Protein AF-A0A9P9IE51-F1 (afdb_monomer_lite)

Structure (mmCIF, N/CA/C/O backbone):
data_AF-A0A9P9IE51-F1
#
_entry.id   AF-A0A9P9IE51-F1
#
loop_
_atom_site.group_PDB
_atom_site.id
_atom_site.type_symbol
_atom_site.label_atom_id
_atom_site.label_alt_id
_atom_site.label_comp_id
_atom_site.label_asym_id
_atom_site.label_entity_id
_atom_site.label_seq_id
_atom_site.pdbx_PDB_ins_code
_atom_site.Cartn_x
_atom_site.Cartn_y
_atom_site.Cartn_z
_atom_site.occupancy
_atom_site.B_iso_or_equiv
_atom_site.auth_seq_id
_atom_site.auth_comp_id
_atom_site.auth_asym_id
_atom_site.auth_atom_id
_atom_site.pdbx_PDB_model_num
ATOM 1 N N . MET A 1 1 ? -25.438 12.866 2.703 1.00 49.19 1 MET A N 1
ATOM 2 C CA . MET A 1 1 ? -24.113 12.376 3.130 1.00 49.19 1 MET A CA 1
ATOM 3 C C . MET A 1 1 ? -23.785 11.249 2.180 1.00 49.19 1 MET A C 1
ATOM 5 O O . MET A 1 1 ? -24.681 10.444 1.958 1.00 49.19 1 MET A O 1
ATOM 9 N N . ALA A 1 2 ? -22.623 11.267 1.532 1.00 55.38 2 ALA A N 1
ATOM 10 C CA . ALA A 1 2 ? -22.219 10.147 0.685 1.00 55.38 2 ALA A CA 1
ATOM 11 C C . ALA A 1 2 ? -22.181 8.869 1.540 1.00 55.38 2 ALA A C 1
ATOM 13 O O . ALA A 1 2 ? -21.769 8.934 2.703 1.00 55.38 2 ALA A O 1
ATOM 14 N N . ASP A 1 3 ? -22.663 7.746 1.005 1.00 65.44 3 ASP A N 1
ATOM 15 C CA . ASP A 1 3 ? -22.538 6.461 1.690 1.00 65.44 3 ASP A CA 1
ATOM 16 C C . ASP A 1 3 ? -21.050 6.135 1.800 1.00 65.44 3 ASP A C 1
ATOM 18 O O . ASP A 1 3 ? -20.352 5.971 0.800 1.00 65.44 3 ASP A O 1
ATOM 22 N N . ARG A 1 4 ? -20.545 6.107 3.036 1.00 72.00 4 ARG A N 1
ATOM 23 C CA . ARG A 1 4 ? -19.172 5.687 3.301 1.00 72.00 4 ARG A CA 1
ATOM 24 C C . ARG A 1 4 ? -19.069 4.205 2.993 1.00 72.00 4 ARG A C 1
ATOM 26 O O . ARG A 1 4 ? -19.896 3.432 3.479 1.00 72.00 4 ARG A O 1
ATOM 33 N N . LEU A 1 5 ? -18.044 3.827 2.236 1.00 78.31 5 LEU A N 1
ATOM 34 C CA . LEU A 1 5 ? -17.750 2.428 1.970 1.00 78.31 5 LEU A CA 1
ATOM 35 C C . LEU A 1 5 ? -17.616 1.666 3.295 1.00 78.31 5 LEU A C 1
ATOM 37 O O . LEU A 1 5 ? -16.946 2.121 4.226 1.00 78.31 5 LEU A O 1
ATOM 41 N N . ARG A 1 6 ? -18.277 0.514 3.375 1.00 84.56 6 ARG A N 1
ATOM 42 C CA . ARG A 1 6 ? -18.191 -0.420 4.495 1.00 84.56 6 ARG A CA 1
ATOM 43 C C . ARG A 1 6 ? -18.010 -1.811 3.926 1.00 84.56 6 ARG A C 1
ATOM 45 O O . ARG A 1 6 ? -18.814 -2.221 3.095 1.00 84.56 6 ARG A O 1
ATOM 52 N N . TYR A 1 7 ? -16.979 -2.496 4.393 1.00 88.12 7 TYR A N 1
ATOM 53 C CA . TYR A 1 7 ? -16.788 -3.905 4.095 1.00 88.12 7 TYR A CA 1
ATOM 54 C C . TYR A 1 7 ? -17.723 -4.757 4.947 1.00 88.12 7 TYR A C 1
ATOM 56 O O . TYR A 1 7 ? -17.998 -4.418 6.103 1.00 88.12 7 TYR A O 1
ATOM 64 N N . ASP A 1 8 ? -18.233 -5.831 4.353 1.00 92.31 8 ASP A N 1
ATOM 65 C CA . ASP A 1 8 ? -18.940 -6.880 5.080 1.00 92.31 8 ASP A CA 1
ATOM 66 C C . ASP A 1 8 ? -17.959 -7.845 5.771 1.00 92.31 8 ASP A C 1
ATOM 68 O O . ASP A 1 8 ? -16.743 -7.762 5.588 1.00 92.31 8 ASP A O 1
ATOM 72 N N . ASP A 1 9 ? -18.475 -8.745 6.613 1.00 93.50 9 ASP A N 1
ATOM 73 C CA . ASP A 1 9 ? -17.628 -9.677 7.368 1.00 93.50 9 ASP A CA 1
ATOM 74 C C . ASP A 1 9 ? -16.725 -10.538 6.453 1.00 93.50 9 ASP A C 1
ATOM 76 O O . ASP A 1 9 ? -15.538 -10.653 6.757 1.00 93.50 9 ASP A O 1
ATOM 80 N N . PRO A 1 10 ? -17.203 -11.106 5.323 1.00 94.44 10 PRO A N 1
ATOM 81 C CA . PRO A 1 10 ? -16.334 -11.796 4.366 1.00 94.44 10 PRO A CA 1
ATOM 82 C C . PRO A 1 10 ? -15.193 -10.933 3.812 1.00 94.44 10 PRO A C 1
ATOM 84 O O . PRO A 1 10 ? -14.053 -11.394 3.774 1.00 94.44 10 PRO A O 1
ATOM 87 N N . GLN A 1 11 ? -15.475 -9.690 3.411 1.00 92.69 11 GLN A N 1
ATOM 88 C CA . GLN A 1 11 ? -14.457 -8.761 2.912 1.00 92.69 11 GLN A CA 1
ATOM 89 C C . GLN A 1 11 ? -13.450 -8.373 4.007 1.00 92.69 11 GLN A C 1
ATOM 91 O O . GLN A 1 11 ? -12.259 -8.217 3.734 1.00 92.69 11 GLN A O 1
ATOM 96 N N . LEU A 1 12 ? -13.899 -8.244 5.261 1.00 93.94 12 LEU A N 1
ATOM 97 C CA . LEU A 1 12 ? -13.013 -8.009 6.403 1.00 93.94 12 LEU A CA 1
ATOM 98 C C . LEU A 1 12 ? -12.097 -9.204 6.671 1.00 93.94 12 LEU A C 1
ATOM 100 O O . LEU A 1 12 ? -10.918 -9.005 6.950 1.00 93.94 12 LEU A O 1
ATOM 104 N N . GLU A 1 13 ? -12.603 -10.431 6.559 1.00 93.88 13 GLU A N 1
ATOM 105 C CA . GLU A 1 13 ? -11.779 -11.635 6.694 1.00 93.88 13 GLU A CA 1
ATOM 106 C C . GLU A 1 13 ? -10.728 -11.732 5.582 1.00 93.88 13 GLU A C 1
ATOM 108 O O . GLU A 1 13 ? -9.566 -12.013 5.877 1.00 93.88 13 GLU A O 1
ATOM 113 N N . GLU A 1 14 ? -11.087 -11.404 4.335 1.00 92.88 14 GLU A N 1
ATOM 114 C CA . GLU A 1 14 ? -10.131 -11.313 3.221 1.00 92.88 14 GLU A CA 1
ATOM 115 C C . GLU A 1 14 ? -9.043 -10.265 3.499 1.00 92.88 14 GLU A C 1
ATOM 117 O O . GLU A 1 14 ? -7.849 -10.527 3.325 1.00 92.88 14 GLU A O 1
ATOM 122 N N . TYR A 1 15 ? -9.429 -9.097 4.019 1.00 93.50 15 TYR A N 1
ATOM 123 C CA . TYR A 1 15 ? -8.479 -8.074 4.446 1.00 93.50 15 TYR A CA 1
ATOM 124 C C . TYR A 1 15 ? -7.572 -8.560 5.590 1.00 93.50 15 TYR A C 1
ATOM 126 O O . TYR A 1 15 ? -6.355 -8.365 5.543 1.00 93.50 15 TYR A O 1
ATOM 134 N N . PHE A 1 16 ? -8.127 -9.225 6.608 1.00 94.62 16 PHE A N 1
ATOM 135 C CA . PHE A 1 16 ? -7.361 -9.770 7.730 1.00 94.62 16 PHE A CA 1
ATOM 136 C C . PHE A 1 16 ? -6.385 -10.862 7.293 1.00 94.62 16 PHE A C 1
ATOM 138 O O . PHE A 1 16 ? -5.266 -10.911 7.808 1.00 94.62 16 PHE A O 1
ATOM 145 N N . ASP A 1 17 ? -6.770 -11.704 6.336 1.00 92.25 17 ASP A N 1
ATOM 146 C CA . ASP A 1 17 ? -5.872 -12.661 5.694 1.00 92.25 17 ASP A CA 1
ATOM 147 C C . ASP A 1 17 ? -4.750 -11.935 4.940 1.00 92.25 17 ASP A C 1
ATOM 149 O O . ASP A 1 17 ? -3.574 -12.265 5.113 1.00 92.25 17 ASP A O 1
ATOM 153 N N . ARG A 1 18 ? -5.086 -10.888 4.174 1.00 88.75 18 ARG A N 1
ATOM 154 C CA . ARG A 1 18 ? -4.133 -10.109 3.369 1.00 88.75 18 ARG A CA 1
ATOM 155 C C . ARG A 1 18 ? -3.045 -9.429 4.197 1.00 88.75 18 ARG A C 1
ATOM 157 O O . ARG A 1 18 ? -1.899 -9.365 3.743 1.00 88.75 18 ARG A O 1
ATOM 164 N N . ILE A 1 19 ? -3.389 -8.914 5.377 1.00 90.81 19 ILE A N 1
ATOM 165 C CA . ILE A 1 19 ? -2.431 -8.304 6.314 1.00 90.81 19 ILE A CA 1
ATOM 166 C C . ILE A 1 19 ? -1.840 -9.321 7.304 1.00 90.81 19 ILE A C 1
ATOM 168 O O . ILE A 1 19 ? -1.181 -8.926 8.261 1.00 90.81 19 ILE A O 1
ATOM 172 N N . ALA A 1 20 ? -2.113 -10.619 7.129 1.00 91.19 20 ALA A N 1
ATOM 173 C CA . ALA A 1 20 ? -1.689 -11.689 8.030 1.00 91.19 20 ALA A CA 1
ATOM 174 C C . ALA A 1 20 ? -2.039 -11.422 9.512 1.00 91.19 20 ALA A C 1
ATOM 176 O O . ALA A 1 20 ? -1.237 -11.656 10.423 1.00 91.19 20 ALA A O 1
ATOM 177 N N . LEU A 1 21 ? -3.244 -10.909 9.787 1.00 91.75 21 LEU A N 1
ATOM 178 C CA . LEU A 1 21 ? -3.733 -10.722 11.152 1.00 91.75 21 LEU A CA 1
ATOM 179 C C . LEU A 1 21 ? -4.126 -12.088 11.755 1.00 91.75 21 LEU A C 1
ATOM 181 O O . LEU A 1 21 ? -4.983 -12.781 11.189 1.00 91.75 21 LEU A O 1
ATOM 185 N N . PRO A 1 22 ? -3.558 -12.489 12.913 1.00 90.81 22 PRO A N 1
ATOM 186 C CA . PRO A 1 22 ? -3.876 -13.770 13.542 1.00 90.81 22 PRO A CA 1
ATOM 187 C C . PRO A 1 22 ? -5.366 -13.903 13.862 1.00 90.81 22 PRO A C 1
ATOM 189 O O . PRO A 1 22 ? -5.967 -12.964 14.379 1.00 90.81 22 PRO A O 1
ATOM 192 N N . ALA A 1 23 ? -5.944 -15.089 13.640 1.00 90.75 23 ALA A N 1
ATOM 193 C CA . ALA A 1 23 ? -7.374 -15.347 13.855 1.00 90.75 23 ALA A CA 1
ATOM 194 C C . ALA A 1 23 ? -7.855 -14.985 15.274 1.00 90.75 23 ALA A C 1
ATOM 196 O O . ALA A 1 23 ? -8.951 -14.466 15.449 1.00 90.75 23 ALA A O 1
ATOM 197 N N . SER A 1 24 ? -7.011 -15.182 16.293 1.00 91.25 24 SER A N 1
ATOM 198 C CA . SER A 1 24 ? -7.307 -14.815 17.687 1.00 91.25 24 SER A CA 1
ATOM 199 C C . SER A 1 24 ? -7.452 -13.310 17.930 1.00 91.25 24 SER A C 1
ATOM 201 O O . SER A 1 24 ? -7.935 -12.907 18.984 1.00 91.25 24 SER A O 1
ATOM 203 N N . SER A 1 25 ? -6.968 -12.486 17.003 1.00 91.19 25 SER A N 1
ATOM 204 C CA . SER A 1 25 ? -6.948 -11.028 17.101 1.00 91.19 25 SER A CA 1
ATOM 205 C C . SER A 1 25 ? -7.960 -10.358 16.171 1.00 91.19 25 SER A C 1
ATOM 207 O O . SER A 1 25 ? -8.026 -9.134 16.174 1.00 91.19 25 SER A O 1
ATOM 209 N N . ARG A 1 26 ? -8.727 -11.119 15.377 1.00 94.31 26 ARG A N 1
ATOM 210 C CA . ARG A 1 26 ? -9.700 -10.577 14.415 1.00 94.31 26 ARG A CA 1
ATOM 211 C C . ARG A 1 26 ? -10.956 -10.090 15.129 1.00 94.31 26 ARG A C 1
ATOM 213 O O . ARG A 1 26 ? -11.519 -10.798 15.963 1.00 94.31 26 ARG A O 1
ATOM 220 N N . ILE A 1 27 ? -11.376 -8.870 14.803 1.00 93.50 27 ILE A N 1
ATOM 221 C CA . ILE A 1 27 ? -12.565 -8.224 15.364 1.00 93.50 27 ILE A CA 1
ATOM 222 C C . ILE A 1 27 ? -13.274 -7.483 14.226 1.00 93.50 27 ILE A C 1
ATOM 224 O O . ILE A 1 27 ? -12.744 -6.495 13.722 1.00 93.50 27 ILE A O 1
ATOM 228 N N . CYS A 1 28 ? -14.464 -7.949 13.836 1.00 91.88 28 CYS A N 1
ATOM 229 C CA . CYS A 1 28 ? -15.258 -7.329 12.764 1.00 91.88 28 CYS A CA 1
ATOM 230 C C . CYS A 1 28 ? -16.112 -6.153 13.266 1.00 91.88 28 CYS A C 1
ATOM 232 O O . CYS A 1 28 ? -16.370 -5.211 12.524 1.00 91.88 28 CYS A O 1
ATOM 234 N N . ASP A 1 29 ? -16.500 -6.167 14.548 1.00 91.56 29 ASP A N 1
ATOM 235 C CA . ASP A 1 29 ? -17.253 -5.083 15.184 1.00 91.56 29 ASP A CA 1
ATOM 236 C C . ASP A 1 29 ? -16.549 -4.579 16.453 1.00 91.56 29 ASP A C 1
ATOM 238 O O . ASP A 1 29 ? -16.442 -5.276 17.464 1.00 91.56 29 ASP A O 1
ATOM 242 N N . ILE A 1 30 ? -16.078 -3.330 16.399 1.00 91.00 30 ILE A N 1
ATOM 243 C CA . ILE A 1 30 ? -15.353 -2.667 17.491 1.00 91.00 30 ILE A CA 1
ATOM 244 C C . ILE A 1 30 ? -16.256 -1.824 18.403 1.00 91.00 30 ILE A C 1
ATOM 246 O O . ILE A 1 30 ? -15.769 -1.253 19.383 1.00 91.00 30 ILE A O 1
ATOM 250 N N . THR A 1 31 ? -17.555 -1.707 18.104 1.00 90.31 31 THR A N 1
ATOM 251 C CA . THR A 1 31 ? -18.477 -0.807 18.824 1.00 90.31 31 THR A CA 1
ATOM 252 C C . THR A 1 31 ? -18.621 -1.156 20.305 1.00 90.31 31 THR A C 1
ATOM 254 O O . THR A 1 31 ? -18.816 -0.264 21.130 1.00 90.31 31 THR A O 1
ATOM 257 N N . GLY A 1 32 ? -18.462 -2.435 20.658 1.00 89.44 32 GLY A N 1
ATOM 258 C CA . GLY A 1 32 ? -18.496 -2.922 22.039 1.00 89.44 32 GLY A CA 1
ATOM 259 C C . GLY A 1 32 ? -17.182 -2.768 22.816 1.0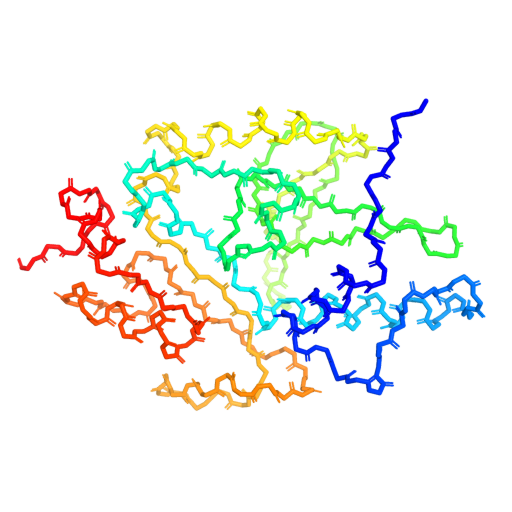0 89.44 32 GLY A C 1
ATOM 260 O O . GLY A 1 32 ? -17.151 -3.051 24.014 1.00 89.44 32 GLY A O 1
ATOM 261 N N . LEU A 1 33 ? -16.090 -2.349 22.169 1.00 92.00 33 LEU A N 1
ATOM 262 C CA . LEU A 1 33 ? -14.778 -2.240 22.806 1.00 92.00 33 LEU A CA 1
ATOM 263 C C . LEU A 1 33 ? -14.612 -0.923 23.568 1.00 92.00 33 LEU A C 1
ATOM 265 O O . LEU A 1 33 ? -15.076 0.136 23.149 1.00 92.00 33 LEU A O 1
ATOM 269 N N . ALA A 1 34 ? -13.860 -0.976 24.670 1.00 93.25 34 ALA A N 1
ATOM 270 C CA . ALA A 1 34 ? -13.417 0.233 25.354 1.00 93.25 34 ALA A CA 1
ATOM 271 C C . ALA A 1 34 ? -12.511 1.076 24.430 1.00 93.25 34 ALA A C 1
ATOM 273 O O . ALA A 1 34 ? -11.753 0.506 23.642 1.00 93.25 34 ALA A O 1
ATOM 274 N N . PRO A 1 35 ? -12.489 2.416 24.557 1.00 91.56 35 PRO A N 1
ATOM 275 C CA . PRO A 1 35 ? -11.722 3.254 23.638 1.00 91.56 35 PRO A CA 1
ATOM 276 C C . PRO A 1 35 ? -10.206 2.986 23.621 1.00 91.56 35 PRO A C 1
ATOM 278 O O . PRO A 1 35 ? -9.572 3.205 22.596 1.00 91.56 35 PRO A O 1
ATOM 281 N N . ASP A 1 36 ? -9.611 2.518 24.729 1.00 91.69 36 ASP A N 1
ATOM 282 C CA . ASP A 1 36 ? -8.204 2.063 24.722 1.00 91.69 36 ASP A CA 1
ATOM 283 C C . ASP A 1 36 ? -8.032 0.830 23.831 1.00 91.69 36 ASP A C 1
ATOM 285 O O . ASP A 1 36 ? -7.099 0.766 23.040 1.00 91.69 36 ASP A O 1
ATOM 289 N N . ALA A 1 37 ? -8.947 -0.137 23.926 1.00 91.25 37 ALA A N 1
ATOM 290 C CA . ALA A 1 37 ? -8.897 -1.357 23.128 1.00 91.25 37 ALA A CA 1
ATOM 291 C C . ALA A 1 37 ? -9.119 -1.075 21.634 1.00 91.25 37 ALA A C 1
ATOM 293 O O . ALA A 1 37 ? -8.472 -1.704 20.804 1.00 91.25 37 ALA A O 1
ATOM 294 N N . GLN A 1 38 ? -9.961 -0.094 21.287 1.00 92.00 38 GLN A N 1
ATOM 295 C CA . GLN A 1 38 ? -10.111 0.367 19.901 1.00 92.00 38 GLN A CA 1
ATOM 296 C C . GLN A 1 38 ? -8.808 0.961 19.353 1.00 92.00 38 GLN A C 1
ATOM 298 O O . GLN A 1 38 ? -8.406 0.620 18.245 1.00 92.00 38 GLN A O 1
ATOM 303 N N . LEU A 1 39 ? -8.122 1.805 20.136 1.00 89.56 39 LEU A N 1
ATOM 304 C CA . LEU A 1 39 ? -6.834 2.373 19.731 1.00 89.56 39 LEU A CA 1
ATOM 305 C C . LEU A 1 39 ? -5.767 1.286 19.566 1.00 89.56 39 LEU A C 1
ATOM 307 O O . LEU A 1 39 ? -5.049 1.283 18.574 1.00 89.56 39 LEU A O 1
ATOM 311 N N . GLN A 1 40 ? -5.681 0.344 20.507 1.00 90.31 40 GLN A N 1
ATOM 312 C CA . GLN A 1 40 ? -4.738 -0.775 20.415 1.00 90.31 40 GLN A CA 1
ATOM 313 C C . GLN A 1 40 ? -5.012 -1.653 19.191 1.00 90.31 40 GLN A C 1
ATOM 315 O O . GLN A 1 40 ? -4.080 -2.073 18.511 1.00 90.31 40 GLN A O 1
ATOM 320 N N . PHE A 1 41 ? -6.285 -1.894 18.869 1.00 93.44 41 PHE A N 1
ATOM 321 C CA . PHE A 1 41 ? -6.655 -2.624 17.662 1.00 93.44 41 PHE A CA 1
ATOM 322 C C . PHE A 1 41 ? -6.285 -1.852 16.387 1.00 93.44 41 PHE A C 1
ATOM 324 O O . PHE A 1 41 ? -5.719 -2.440 15.472 1.00 93.44 41 PHE A O 1
ATOM 331 N N . LEU A 1 42 ? -6.516 -0.535 16.347 1.00 91.19 42 LEU A N 1
ATOM 332 C CA . LEU A 1 42 ? -6.107 0.322 15.229 1.00 91.19 42 LEU A CA 1
ATOM 333 C C . LEU A 1 42 ? -4.590 0.290 15.001 1.00 91.19 42 LEU A C 1
ATOM 335 O O . LEU A 1 42 ? -4.152 0.085 13.872 1.00 91.19 42 LEU A O 1
ATOM 339 N N . LEU A 1 43 ? -3.798 0.448 16.066 1.00 87.56 43 LEU A N 1
ATOM 340 C CA . LEU A 1 43 ? -2.336 0.363 15.996 1.00 87.56 43 LEU A CA 1
ATOM 341 C C . LEU A 1 43 ? -1.898 -1.003 15.465 1.00 87.56 43 LEU A C 1
ATOM 343 O O . LEU A 1 43 ? -1.055 -1.082 14.578 1.00 87.56 43 LEU A O 1
ATOM 347 N N . ARG A 1 44 ? -2.544 -2.075 15.931 1.00 89.38 44 ARG A N 1
ATOM 348 C CA . ARG A 1 44 ? -2.252 -3.430 15.469 1.00 89.38 44 ARG A CA 1
ATOM 349 C C . ARG A 1 44 ? -2.554 -3.629 13.983 1.00 89.38 44 ARG A C 1
ATOM 351 O O . ARG A 1 44 ? -1.768 -4.273 13.293 1.00 89.38 44 ARG A O 1
ATOM 358 N N . LEU A 1 45 ? -3.678 -3.101 13.491 1.00 91.38 45 LEU A N 1
ATOM 359 C CA . LEU A 1 45 ? -4.017 -3.141 12.065 1.00 91.38 45 LEU A CA 1
ATOM 360 C C . LEU A 1 45 ? -2.984 -2.376 11.233 1.00 91.38 45 LEU A C 1
ATOM 362 O O . LEU A 1 45 ? -2.527 -2.892 10.217 1.00 91.38 45 LEU A O 1
ATOM 366 N N . GLN A 1 46 ? -2.591 -1.183 11.688 1.00 86.69 46 GLN A N 1
ATOM 367 C CA . GLN A 1 46 ? -1.588 -0.363 11.013 1.00 86.69 46 GLN A CA 1
ATOM 368 C C . GLN A 1 46 ? -0.239 -1.085 10.932 1.00 86.69 46 GLN A C 1
ATOM 370 O O . GLN A 1 46 ? 0.328 -1.196 9.849 1.00 86.69 46 GLN A O 1
ATOM 375 N N . GLU A 1 47 ? 0.253 -1.622 12.049 1.00 84.50 47 GLU A N 1
ATOM 376 C CA . GLU A 1 47 ? 1.495 -2.399 12.093 1.00 84.50 47 GLU A CA 1
ATOM 377 C C . GLU A 1 47 ? 1.453 -3.581 11.119 1.00 84.50 47 GLU A C 1
ATOM 379 O O . GLU A 1 47 ? 2.360 -3.738 10.304 1.00 84.50 47 GLU A O 1
ATOM 384 N N . GLN A 1 48 ? 0.378 -4.377 11.148 1.00 86.12 48 GLN A N 1
ATOM 385 C CA . GLN A 1 48 ? 0.244 -5.532 10.260 1.00 86.12 48 GLN A CA 1
ATOM 386 C C . GLN A 1 48 ? 0.168 -5.141 8.787 1.00 86.12 48 GLN A C 1
ATOM 388 O O . GLN A 1 48 ? 0.719 -5.847 7.945 1.00 86.12 48 GLN A O 1
ATOM 393 N N . GLN A 1 49 ? -0.469 -4.022 8.456 1.00 86.88 49 GLN A N 1
ATOM 394 C CA . GLN A 1 49 ? -0.493 -3.535 7.085 1.00 86.88 49 GLN A CA 1
ATOM 395 C C . GLN A 1 49 ? 0.902 -3.098 6.621 1.00 86.88 49 GLN A C 1
ATOM 397 O O . GLN A 1 49 ? 1.330 -3.510 5.548 1.00 86.88 49 GLN A O 1
ATOM 402 N N . LEU A 1 50 ? 1.636 -2.338 7.439 1.00 80.88 50 LEU A N 1
ATOM 403 C CA . LEU A 1 50 ? 2.970 -1.831 7.093 1.00 80.88 50 LEU A CA 1
ATOM 404 C C . LEU A 1 50 ? 3.993 -2.946 6.822 1.00 80.88 50 LEU A C 1
ATOM 406 O O . LEU A 1 50 ? 4.892 -2.768 5.996 1.00 80.88 50 LEU A O 1
ATOM 410 N N . VAL A 1 51 ? 3.861 -4.086 7.507 1.00 83.50 51 VAL A N 1
ATOM 411 C CA . VAL A 1 51 ? 4.817 -5.203 7.406 1.00 83.50 51 VAL A CA 1
ATOM 412 C C . VAL A 1 51 ? 4.399 -6.289 6.410 1.00 83.50 51 VAL A C 1
ATOM 414 O O . VAL A 1 51 ? 5.239 -7.091 6.018 1.00 83.50 51 VAL A O 1
ATOM 417 N N . ASN A 1 52 ? 3.129 -6.331 5.984 1.00 83.81 52 ASN A N 1
ATOM 418 C CA . ASN A 1 52 ? 2.619 -7.369 5.068 1.00 83.81 52 ASN A CA 1
ATOM 419 C C . ASN A 1 52 ? 2.110 -6.824 3.720 1.00 83.81 52 ASN A C 1
ATOM 421 O O . ASN A 1 52 ? 1.895 -7.594 2.778 1.00 83.81 52 ASN A O 1
ATOM 425 N N . VAL A 1 53 ? 1.899 -5.513 3.592 1.00 85.38 53 VAL A N 1
ATOM 426 C CA . VAL A 1 53 ? 1.429 -4.869 2.358 1.00 85.38 53 VAL A CA 1
ATOM 427 C C . VAL A 1 53 ? 2.497 -3.882 1.881 1.00 85.38 53 VAL A C 1
ATOM 429 O O . VAL A 1 53 ? 2.699 -2.854 2.525 1.00 85.38 53 VAL A O 1
ATOM 432 N N . PRO A 1 54 ? 3.200 -4.168 0.769 1.00 85.69 54 PRO A N 1
ATOM 433 C CA . PRO A 1 54 ? 4.192 -3.243 0.248 1.00 85.69 54 PRO A CA 1
ATOM 434 C C . PRO A 1 54 ? 3.531 -1.976 -0.294 1.00 85.69 54 PRO A C 1
ATOM 436 O O . PRO A 1 54 ? 2.507 -2.036 -0.972 1.00 85.69 54 PRO A O 1
ATOM 439 N N . PHE A 1 55 ? 4.180 -0.838 -0.072 1.00 84.62 55 PHE A N 1
ATOM 440 C CA . PHE A 1 55 ? 3.972 0.357 -0.876 1.00 84.62 55 PHE A CA 1
ATOM 441 C C . PHE A 1 55 ? 4.739 0.200 -2.187 1.00 84.62 55 PHE A C 1
ATOM 443 O O . PHE A 1 55 ? 5.965 0.093 -2.177 1.00 84.62 55 PHE A O 1
ATOM 450 N N . GLU A 1 56 ? 4.053 0.185 -3.323 1.00 88.00 56 GLU A N 1
ATOM 451 C CA . GLU A 1 56 ? 4.684 -0.101 -4.609 1.00 88.00 56 GLU A CA 1
ATOM 452 C C . GLU A 1 56 ? 4.027 0.645 -5.775 1.00 88.00 56 GLU A C 1
ATOM 454 O O . GLU A 1 56 ? 3.011 1.317 -5.613 1.00 88.00 56 GLU A O 1
ATOM 459 N N . ASN A 1 57 ? 4.658 0.590 -6.950 1.00 89.94 57 ASN A N 1
ATOM 460 C CA . ASN A 1 57 ? 4.127 1.174 -8.184 1.00 89.94 57 ASN A CA 1
ATOM 461 C C . ASN A 1 57 ? 4.268 0.251 -9.404 1.00 89.94 57 ASN A C 1
ATOM 463 O O . ASN A 1 57 ? 4.299 0.719 -10.546 1.00 89.94 57 ASN A O 1
ATOM 467 N N . LEU A 1 58 ? 4.382 -1.058 -9.185 1.00 89.50 58 LEU A N 1
ATOM 468 C CA . LEU A 1 58 ? 4.688 -2.060 -10.200 1.00 89.50 58 LEU A CA 1
ATOM 469 C C . LEU A 1 58 ? 3.633 -2.085 -11.295 1.00 89.50 58 LEU A C 1
ATOM 471 O O . LEU A 1 58 ? 3.998 -2.295 -12.445 1.00 89.50 58 LEU A O 1
ATOM 475 N N . THR A 1 59 ? 2.364 -1.785 -11.008 1.00 89.06 59 THR A N 1
ATOM 476 C CA . THR A 1 59 ? 1.329 -1.665 -12.049 1.00 89.06 59 THR A CA 1
ATOM 477 C C . THR A 1 59 ? 1.721 -0.669 -13.148 1.00 89.06 59 THR A C 1
ATOM 479 O O . THR A 1 59 ? 1.444 -0.918 -14.318 1.00 89.06 59 THR A O 1
ATOM 482 N N . LEU A 1 60 ? 2.436 0.419 -12.844 1.00 88.75 60 LEU A N 1
ATOM 483 C CA . LEU A 1 60 ? 2.869 1.391 -13.861 1.00 88.75 60 LEU A CA 1
ATOM 484 C C . LEU A 1 60 ? 3.967 0.855 -14.793 1.00 88.75 60 LEU A C 1
ATOM 486 O O . LEU A 1 60 ? 4.131 1.361 -15.904 1.00 88.75 60 LEU A O 1
ATOM 490 N N . HIS A 1 61 ? 4.697 -0.172 -14.357 1.00 90.69 61 HIS A N 1
ATOM 491 C CA . HIS A 1 61 ? 5.882 -0.690 -15.048 1.00 90.69 61 HIS A CA 1
ATOM 492 C C . HIS A 1 61 ? 5.671 -2.090 -15.625 1.00 90.69 61 HIS A C 1
ATOM 494 O O . HIS A 1 61 ? 6.128 -2.380 -16.723 1.00 90.69 61 HIS A O 1
ATOM 500 N N . TYR A 1 62 ? 4.936 -2.941 -14.917 1.00 89.75 62 TYR A N 1
ATOM 501 C CA . TYR A 1 62 ? 4.719 -4.355 -15.214 1.00 89.75 62 TYR A CA 1
ATOM 502 C C . TYR A 1 62 ? 3.286 -4.664 -15.651 1.00 89.75 62 TYR A C 1
ATOM 504 O O . TYR A 1 62 ? 2.926 -5.827 -15.790 1.00 89.75 62 TYR A O 1
ATOM 512 N N . SER A 1 63 ? 2.434 -3.669 -15.893 1.00 89.19 63 SER A N 1
ATOM 513 C CA . SER A 1 63 ? 1.160 -3.905 -16.580 1.00 89.19 63 SER A CA 1
ATOM 514 C C . SER A 1 63 ? 1.194 -3.324 -17.988 1.00 89.19 63 SER A C 1
ATOM 516 O O . SER A 1 63 ? 1.820 -2.296 -18.251 1.00 89.19 63 SER A O 1
ATOM 518 N N . TRP A 1 64 ? 0.510 -3.985 -18.920 1.00 85.94 64 TRP A N 1
ATOM 519 C CA . TRP A 1 64 ? 0.398 -3.486 -20.289 1.00 85.94 64 TRP A CA 1
ATOM 520 C C . TRP A 1 64 ? -0.438 -2.197 -20.357 1.00 85.94 64 TRP A C 1
ATOM 522 O O . TRP A 1 64 ? -0.172 -1.346 -21.202 1.00 85.94 64 TRP A O 1
ATOM 532 N N . HIS A 1 65 ? -1.425 -2.042 -19.464 1.00 86.62 65 HIS A N 1
ATOM 533 C CA . HIS A 1 65 ? -2.322 -0.884 -19.428 1.00 86.62 65 HIS A CA 1
ATOM 534 C C . HIS A 1 65 ? -1.712 0.311 -18.689 1.00 86.62 65 HIS A C 1
ATOM 536 O O . HIS A 1 65 ? -1.997 1.447 -19.055 1.00 86.62 65 HIS A O 1
ATOM 542 N N . ARG A 1 66 ? -0.865 0.076 -17.676 1.00 85.94 66 ARG A N 1
ATOM 543 C CA . ARG A 1 66 ? -0.224 1.110 -16.833 1.00 85.94 66 ARG A CA 1
ATOM 544 C C . ARG A 1 66 ? -1.223 2.043 -16.158 1.00 85.94 66 ARG A C 1
ATOM 546 O O . ARG A 1 66 ? -0.943 3.208 -15.895 1.00 85.94 66 ARG A O 1
ATOM 553 N N . VAL A 1 67 ? -2.407 1.508 -15.892 1.00 84.25 67 VAL A N 1
ATOM 554 C CA . VAL A 1 67 ? -3.494 2.200 -15.202 1.00 84.25 67 VAL A CA 1
ATOM 555 C C . VAL A 1 67 ? -3.621 1.598 -13.818 1.00 84.25 67 VAL A C 1
ATOM 557 O O . VAL A 1 67 ? -3.873 0.404 -13.690 1.00 84.25 67 VAL A O 1
ATOM 560 N N . VAL A 1 68 ? -3.444 2.440 -12.808 1.00 83.00 68 VAL A N 1
ATOM 561 C CA . VAL A 1 68 ? -3.756 2.125 -11.417 1.00 83.00 68 VAL A CA 1
ATOM 562 C C . VAL A 1 68 ? -5.253 2.339 -11.215 1.00 83.00 68 VAL A C 1
ATOM 564 O O . VAL A 1 68 ? -5.735 3.457 -11.404 1.00 83.00 68 VAL A O 1
ATOM 567 N N . ASP A 1 69 ? -5.969 1.283 -10.841 1.00 79.75 69 ASP A N 1
ATOM 568 C CA . ASP A 1 69 ? -7.388 1.345 -10.501 1.00 79.75 69 ASP A CA 1
ATOM 569 C C . ASP A 1 69 ? -7.545 1.579 -8.991 1.00 79.75 69 ASP A C 1
ATOM 571 O O . ASP A 1 69 ? -6.997 0.851 -8.164 1.00 79.75 69 ASP A O 1
ATOM 575 N N . THR A 1 70 ? -8.250 2.652 -8.643 1.00 77.94 70 THR A N 1
ATOM 576 C CA . THR A 1 70 ? -8.484 3.100 -7.265 1.00 77.94 70 THR A CA 1
ATOM 577 C C . THR A 1 70 ? -9.850 2.668 -6.728 1.00 77.94 70 THR A C 1
ATOM 579 O O . THR A 1 70 ? -10.244 3.102 -5.647 1.00 77.94 70 THR A O 1
ATOM 582 N N . ASN A 1 71 ? -10.598 1.838 -7.463 1.00 78.94 71 ASN A N 1
ATOM 583 C CA . ASN A 1 71 ? -11.826 1.230 -6.968 1.00 78.94 71 ASN A CA 1
ATOM 584 C C . ASN A 1 71 ? -11.522 0.329 -5.760 1.00 78.94 71 ASN A C 1
ATOM 586 O O . ASN A 1 71 ? -10.622 -0.504 -5.811 1.00 78.94 71 ASN A O 1
ATOM 590 N N . ALA A 1 72 ? -12.286 0.473 -4.679 1.00 72.94 72 ALA A N 1
ATOM 591 C CA . ALA A 1 72 ? -12.000 -0.217 -3.427 1.00 72.94 72 ALA A CA 1
ATOM 592 C C . ALA A 1 72 ? -12.082 -1.750 -3.518 1.00 72.94 72 ALA A C 1
ATOM 594 O O . ALA A 1 72 ? -11.218 -2.423 -2.963 1.00 72.94 72 ALA A O 1
ATOM 595 N N . ASP A 1 73 ? -13.048 -2.299 -4.263 1.00 74.56 73 ASP A N 1
ATOM 596 C CA . ASP A 1 73 ? -13.159 -3.750 -4.461 1.00 74.56 73 ASP A CA 1
ATOM 597 C C . ASP A 1 73 ? -11.968 -4.277 -5.276 1.00 74.56 73 ASP A C 1
ATOM 599 O O . ASP A 1 73 ? -11.440 -5.355 -5.003 1.00 74.56 73 ASP A O 1
ATOM 603 N N . HIS A 1 74 ? -11.500 -3.488 -6.251 1.00 74.81 74 HIS A N 1
ATOM 604 C CA . HIS A 1 74 ? -10.296 -3.816 -7.008 1.00 74.81 74 HIS A CA 1
ATOM 605 C C . HIS A 1 74 ? -9.054 -3.773 -6.117 1.00 74.81 74 HIS A C 1
ATOM 607 O O . HIS A 1 74 ? -8.269 -4.714 -6.129 1.00 74.81 74 HIS A O 1
ATOM 613 N N . VAL A 1 75 ? -8.882 -2.718 -5.318 1.00 69.44 75 VAL A N 1
ATOM 614 C CA . VAL A 1 75 ? -7.738 -2.565 -4.406 1.00 69.44 75 VAL A CA 1
ATOM 615 C C . VAL A 1 75 ? -7.709 -3.675 -3.351 1.00 69.44 75 VAL A C 1
ATOM 617 O O . VAL A 1 75 ? -6.629 -4.151 -3.020 1.00 69.44 75 VAL A O 1
ATOM 620 N N . LEU A 1 76 ? -8.868 -4.125 -2.856 1.00 64.12 76 LEU A N 1
ATOM 621 C CA . LEU A 1 76 ? -8.959 -5.246 -1.916 1.00 64.12 76 LEU A CA 1
ATOM 622 C C . LEU A 1 76 ? -8.509 -6.568 -2.558 1.00 64.12 76 LEU A C 1
ATOM 624 O O . LEU A 1 76 ? -7.691 -7.282 -1.983 1.00 64.12 76 LEU A O 1
ATOM 628 N N . ALA A 1 77 ? -9.009 -6.863 -3.761 1.00 66.31 77 ALA A N 1
ATOM 629 C CA . ALA A 1 77 ? -8.721 -8.109 -4.473 1.00 66.31 77 ALA A CA 1
ATOM 630 C C . ALA A 1 77 ? -7.308 -8.159 -5.085 1.00 66.31 77 ALA A C 1
ATOM 632 O O . ALA A 1 77 ? -6.818 -9.227 -5.465 1.00 66.31 77 ALA A O 1
ATOM 633 N N . THR A 1 78 ? -6.655 -7.006 -5.237 1.00 56.94 78 THR A N 1
ATOM 634 C CA . THR A 1 78 ? -5.383 -6.890 -5.952 1.00 56.94 78 THR A CA 1
ATOM 635 C C . THR A 1 78 ? -4.209 -6.859 -4.980 1.00 56.94 78 THR A C 1
ATOM 637 O O . THR A 1 78 ? -4.244 -6.258 -3.912 1.00 56.94 78 THR A O 1
ATOM 640 N N . SER A 1 79 ? -3.106 -7.508 -5.353 1.00 51.84 79 SER A N 1
ATOM 641 C CA . SER A 1 79 ? -1.884 -7.527 -4.536 1.00 51.84 79 SER A CA 1
ATOM 642 C C . SER A 1 79 ? -1.053 -6.234 -4.634 1.00 51.84 79 SER A C 1
ATOM 644 O O . SER A 1 79 ? -0.064 -6.116 -3.911 1.00 51.84 79 SER A O 1
ATOM 646 N N . TYR A 1 80 ? -1.462 -5.296 -5.500 1.00 46.69 80 TYR A N 1
ATOM 647 C CA . TYR A 1 80 ? -0.769 -4.064 -5.905 1.00 46.69 80 TYR A CA 1
ATOM 648 C C . TYR A 1 80 ? -1.595 -2.821 -5.517 1.00 46.69 80 TYR A C 1
ATOM 650 O O . TYR A 1 80 ? -2.815 -2.820 -5.672 1.00 46.69 80 TYR A O 1
ATOM 658 N N . GLY A 1 81 ? -0.939 -1.776 -5.009 1.00 47.16 81 GLY A N 1
ATOM 659 C CA . GLY A 1 81 ? -1.529 -0.538 -4.495 1.00 47.16 81 GLY A CA 1
ATOM 660 C C . GLY A 1 81 ? -1.417 0.658 -5.453 1.00 47.16 81 GLY A C 1
ATOM 661 O O . GLY A 1 81 ? -0.626 0.671 -6.395 1.00 47.16 81 GLY A O 1
ATOM 662 N N . GLY A 1 82 ? -2.257 1.677 -5.228 1.00 42.38 82 GLY A N 1
ATOM 663 C CA . GLY A 1 82 ? -2.336 2.894 -6.049 1.00 42.38 82 GLY A CA 1
ATOM 664 C C . GLY A 1 82 ? -1.676 4.145 -5.455 1.00 42.38 82 GLY A C 1
ATOM 665 O O . GLY A 1 82 ? -1.213 4.121 -4.318 1.00 42.38 82 GLY A O 1
ATOM 666 N N . LEU A 1 83 ? -1.613 5.250 -6.224 1.00 48.50 83 LEU A N 1
ATOM 667 C CA . LEU A 1 83 ? -0.733 6.394 -5.934 1.00 48.50 83 LEU A CA 1
ATOM 668 C C . LEU A 1 83 ? -1.392 7.788 -6.023 1.00 48.50 83 LEU A C 1
ATOM 670 O O . LEU A 1 83 ? -1.420 8.422 -7.072 1.00 48.50 83 LEU A O 1
ATOM 674 N N . THR A 1 84 ? -1.734 8.327 -4.852 1.00 52.62 84 THR A N 1
ATOM 675 C CA . THR A 1 84 ? -1.534 9.722 -4.393 1.00 52.62 84 THR A CA 1
ATOM 676 C C . THR A 1 84 ? -1.516 9.703 -2.863 1.00 52.62 84 THR A C 1
ATOM 678 O O . THR A 1 84 ? -2.009 8.746 -2.275 1.00 52.62 84 THR A O 1
ATOM 681 N N . HIS A 1 85 ? -0.952 10.720 -2.199 1.00 63.78 85 HIS A N 1
ATOM 682 C CA . HIS A 1 85 ? -0.938 10.752 -0.733 1.00 63.78 85 HIS A CA 1
ATOM 683 C C . HIS A 1 85 ? -2.354 10.940 -0.182 1.00 63.78 85 HIS A C 1
ATOM 685 O O . HIS A 1 85 ? -2.949 12.011 -0.315 1.00 63.78 85 HIS A O 1
ATOM 691 N N . CYS A 1 86 ? -2.874 9.888 0.435 1.00 63.19 86 CYS A N 1
ATOM 692 C CA . CYS A 1 86 ? -4.124 9.898 1.170 1.00 63.19 86 CYS A CA 1
ATOM 693 C C . CYS A 1 86 ? -3.841 9.293 2.539 1.00 63.19 86 CYS A C 1
ATOM 695 O O . CYS A 1 86 ? -3.356 8.169 2.630 1.00 63.19 86 CYS A O 1
ATOM 697 N N . LEU A 1 87 ? -4.176 10.033 3.590 1.00 68.88 87 LEU A N 1
ATOM 698 C CA . LEU A 1 87 ? -4.205 9.507 4.946 1.00 68.88 87 LEU A CA 1
ATOM 699 C C . LEU A 1 87 ? -5.638 9.503 5.456 1.00 68.88 87 LEU A C 1
ATOM 701 O O . LEU A 1 87 ? -6.482 10.276 5.000 1.00 68.88 87 LEU A O 1
ATOM 705 N N . ASN A 1 88 ? -5.905 8.645 6.427 1.00 74.56 88 ASN A N 1
ATOM 706 C CA . ASN A 1 88 ? -7.191 8.587 7.096 1.00 74.56 88 ASN A CA 1
ATOM 707 C C . ASN A 1 88 ? -7.124 9.378 8.400 1.00 74.56 88 ASN A C 1
ATOM 709 O O . ASN A 1 88 ? -6.173 9.242 9.165 1.00 74.56 88 ASN A O 1
ATOM 713 N N . ILE A 1 89 ? -8.152 10.173 8.689 1.00 76.94 89 ILE A N 1
ATOM 714 C CA . ILE A 1 89 ? -8.338 10.752 10.022 1.00 76.94 89 ILE A CA 1
ATOM 715 C C . ILE A 1 89 ? -9.349 9.879 10.761 1.00 76.94 89 ILE A C 1
ATOM 717 O O . ILE A 1 89 ? -10.523 9.821 10.394 1.00 76.94 89 ILE A O 1
ATOM 721 N N . VAL A 1 90 ? -8.886 9.189 11.801 1.00 79.94 90 VAL A N 1
ATOM 722 C CA . VAL A 1 90 ? -9.696 8.291 12.628 1.00 79.94 90 VAL A CA 1
ATOM 723 C C . VAL A 1 90 ? -9.955 8.954 13.973 1.00 79.94 90 VAL A C 1
ATOM 725 O O . VAL A 1 90 ? -9.030 9.394 14.648 1.00 79.94 90 VAL A O 1
ATOM 728 N N . THR A 1 91 ? -11.217 9.028 14.387 1.00 81.31 91 THR A N 1
ATOM 729 C CA . THR A 1 91 ? -11.576 9.586 15.695 1.00 81.31 91 THR A CA 1
ATOM 730 C C . THR A 1 91 ? -11.637 8.485 16.744 1.00 81.31 91 THR A C 1
ATOM 732 O O . THR A 1 91 ? -12.480 7.594 16.659 1.00 81.31 91 THR A O 1
ATOM 735 N N . VAL A 1 92 ? -10.801 8.582 17.777 1.00 80.69 92 VAL A N 1
ATOM 736 C CA . VAL A 1 92 ? -10.832 7.698 18.950 1.00 80.69 92 VAL A CA 1
ATOM 737 C C . VAL A 1 92 ? -10.945 8.574 20.191 1.00 80.69 92 VAL A C 1
ATOM 739 O O . VAL A 1 92 ? -10.198 9.531 20.340 1.00 80.69 92 VAL A O 1
ATOM 742 N N . ARG A 1 93 ? -11.904 8.294 21.086 1.00 80.88 93 ARG A N 1
ATOM 743 C CA . ARG A 1 93 ? -12.182 9.121 22.293 1.00 80.88 93 ARG A CA 1
ATOM 744 C C . ARG A 1 93 ? -12.607 10.566 22.004 1.00 80.88 93 ARG A C 1
ATOM 746 O O . ARG A 1 93 ? -12.502 11.415 22.879 1.00 80.88 93 ARG A O 1
ATOM 753 N N . GLY A 1 94 ? -13.099 10.844 20.800 1.00 76.06 94 GLY A N 1
ATOM 754 C CA . GLY A 1 94 ? -13.384 12.213 20.362 1.00 76.06 94 GLY A CA 1
ATOM 755 C C . GLY A 1 94 ? -12.145 12.984 19.899 1.00 76.06 94 GLY A C 1
ATOM 756 O O . GLY A 1 94 ? -12.295 14.113 19.445 1.00 76.06 94 GLY A O 1
ATOM 757 N N . GLU A 1 95 ? -10.959 12.371 19.945 1.00 78.50 95 GLU A N 1
ATOM 758 C CA . GLU A 1 95 ? -9.707 12.953 19.464 1.00 78.50 95 GLU A CA 1
ATOM 759 C C . GLU A 1 95 ? -9.376 12.431 18.054 1.00 78.50 95 GLU A C 1
ATOM 761 O O . GLU A 1 95 ? -9.537 11.232 17.789 1.00 78.50 95 GLU A O 1
ATOM 766 N N . PRO A 1 96 ? -8.943 13.300 17.124 1.00 79.25 96 PRO A N 1
ATOM 767 C CA . PRO A 1 96 ? -8.541 12.894 15.784 1.00 79.25 96 PRO A CA 1
ATOM 768 C C . PRO A 1 96 ? -7.110 12.337 15.769 1.00 79.25 96 PRO A C 1
ATOM 770 O O . PRO A 1 96 ? -6.176 12.963 16.264 1.00 79.25 96 PRO A O 1
ATOM 773 N N . TYR A 1 97 ? -6.932 11.190 15.120 1.00 76.31 97 TYR A N 1
ATOM 774 C CA . TYR A 1 97 ? -5.640 10.566 14.844 1.00 76.31 97 TYR A CA 1
ATOM 775 C C . TYR A 1 97 ? -5.429 10.492 13.332 1.00 76.31 97 TYR A C 1
ATOM 777 O O . TYR A 1 97 ? -6.289 9.983 12.614 1.00 76.31 97 TYR A O 1
ATOM 785 N N . ALA A 1 98 ? -4.290 10.985 12.845 1.00 76.69 98 ALA A N 1
ATOM 786 C CA . ALA A 1 98 ? -3.873 10.767 11.464 1.00 76.69 98 ALA A CA 1
ATOM 787 C C . ALA A 1 98 ? -3.259 9.365 11.339 1.00 76.69 98 ALA A C 1
ATOM 789 O O . ALA A 1 98 ? -2.322 9.028 12.061 1.00 76.69 98 ALA A O 1
ATOM 790 N N . VAL A 1 99 ? -3.801 8.558 10.432 1.00 73.69 99 VAL A N 1
ATOM 791 C CA . VAL A 1 99 ? -3.347 7.203 10.118 1.00 73.69 99 VAL A CA 1
ATOM 792 C C . VAL A 1 99 ? -2.931 7.190 8.657 1.00 73.69 99 VAL A C 1
ATOM 794 O O . VAL A 1 99 ? -3.770 7.304 7.763 1.00 73.69 99 VAL A O 1
ATOM 797 N N . ASP A 1 100 ? -1.630 7.068 8.425 1.00 72.19 100 ASP A N 1
ATOM 798 C CA . ASP A 1 100 ? -1.036 7.057 7.093 1.00 72.19 100 ASP A CA 1
ATOM 799 C C . ASP A 1 100 ? -0.265 5.754 6.857 1.00 72.19 100 ASP A C 1
ATOM 801 O O . ASP A 1 100 ? 0.452 5.263 7.734 1.00 72.19 100 ASP A O 1
ATOM 805 N N . VAL A 1 101 ? -0.441 5.215 5.656 1.00 65.19 101 VAL A N 1
ATOM 806 C CA . VAL A 1 101 ? 0.246 4.036 5.116 1.00 65.19 101 VAL A CA 1
ATOM 807 C C . VAL A 1 101 ? 0.719 4.270 3.665 1.00 65.19 101 VAL A C 1
ATOM 809 O O . VAL A 1 101 ? 1.267 3.354 3.059 1.00 65.19 101 VAL A O 1
ATOM 812 N N . GLY A 1 102 ? 0.539 5.475 3.091 1.00 58.03 102 GLY A N 1
ATOM 813 C CA . GLY A 1 102 ? 0.863 5.813 1.696 1.00 58.03 102 GLY A CA 1
ATOM 814 C C . GLY A 1 102 ? 1.338 7.268 1.509 1.00 58.03 102 GLY A C 1
ATOM 815 O O . GLY A 1 102 ? 0.572 8.220 1.618 1.00 58.03 102 GLY A O 1
ATOM 816 N N . PHE A 1 103 ? 2.615 7.456 1.165 1.00 53.19 103 PHE A N 1
ATOM 817 C CA . PHE A 1 103 ? 3.367 8.719 1.313 1.00 53.19 103 PHE A CA 1
ATOM 818 C C . PHE A 1 103 ? 3.402 9.656 0.065 1.00 53.19 103 PHE A C 1
ATOM 820 O O . PHE A 1 103 ? 3.548 9.169 -1.055 1.00 53.19 103 PHE A O 1
ATOM 827 N N . GLY A 1 104 ? 3.378 11.004 0.215 1.00 45.72 104 GLY A N 1
ATOM 828 C CA . GLY A 1 104 ? 3.611 11.998 -0.884 1.00 45.72 104 GLY A CA 1
ATOM 829 C C . GLY A 1 104 ? 3.329 13.491 -0.534 1.00 45.72 104 GLY A C 1
ATOM 830 O O . GLY A 1 104 ? 2.725 13.734 0.491 1.00 45.72 104 GLY A O 1
ATOM 831 N N . SER A 1 105 ? 3.744 14.515 -1.326 1.00 37.00 105 SER A N 1
ATOM 832 C CA . SER A 1 105 ? 4.005 15.912 -0.827 1.00 37.00 105 SER A CA 1
ATOM 833 C C . SER A 1 105 ? 3.277 17.161 -1.451 1.00 37.00 105 SER A C 1
ATOM 835 O O . SER A 1 105 ? 3.004 17.186 -2.647 1.00 37.00 105 SER A O 1
ATOM 837 N N . ARG A 1 106 ? 3.123 18.228 -0.607 1.00 33.38 106 ARG A N 1
ATOM 838 C CA . ARG A 1 106 ? 2.886 19.724 -0.746 1.00 33.38 106 ARG A CA 1
ATOM 839 C C . ARG A 1 106 ? 1.528 20.351 -1.200 1.00 33.38 106 ARG A C 1
ATOM 841 O O . ARG A 1 106 ? 1.117 20.105 -2.321 1.00 33.38 106 ARG A O 1
ATOM 848 N N . CYS A 1 107 ? 0.965 21.301 -0.397 1.00 29.73 107 CYS A N 1
ATOM 849 C CA . CYS A 1 107 ? -0.154 22.287 -0.605 1.00 29.73 107 CYS A CA 1
ATOM 850 C C . CYS A 1 107 ? -0.294 23.307 0.599 1.00 29.73 107 CYS A C 1
ATOM 852 O O . CYS A 1 107 ? 0.429 23.127 1.571 1.00 29.73 107 CYS A O 1
ATOM 854 N N . PRO A 1 108 ? -1.129 24.394 0.593 1.00 38.88 108 PRO A N 1
ATOM 855 C CA . PRO A 1 108 ? -1.144 25.473 1.627 1.00 38.88 108 PRO A CA 1
ATOM 856 C C . PRO A 1 108 ? -2.270 25.414 2.708 1.00 38.88 108 PRO A C 1
ATOM 858 O O . PRO A 1 108 ? -3.313 24.824 2.477 1.00 38.88 108 PRO A O 1
ATOM 861 N N . ARG A 1 109 ? -2.073 26.084 3.873 1.00 44.69 109 ARG A N 1
ATOM 862 C CA . ARG A 1 109 ? -2.867 26.003 5.146 1.00 44.69 109 ARG A CA 1
ATOM 863 C C . ARG A 1 109 ? -3.251 24.569 5.515 1.00 44.69 109 ARG A C 1
ATOM 865 O O . ARG A 1 109 ? -4.413 24.192 5.573 1.00 44.69 109 ARG A O 1
ATOM 872 N N . VAL A 1 110 ? -2.211 23.805 5.779 1.00 58.09 110 VAL A N 1
ATOM 873 C CA . VAL A 1 110 ? -2.224 22.356 5.924 1.00 58.09 110 VAL A CA 1
ATOM 874 C C . VAL A 1 110 ? -1.485 21.964 7.194 1.00 58.09 110 VAL A C 1
ATOM 876 O O . VAL A 1 110 ? -0.645 22.723 7.688 1.00 58.09 110 VAL A O 1
ATOM 879 N N . TRP A 1 111 ? -1.757 20.763 7.686 1.00 66.25 111 TRP A N 1
ATOM 880 C CA . TRP A 1 111 ? -0.864 20.095 8.622 1.00 66.25 111 TRP A CA 1
ATOM 881 C C . TRP A 1 111 ? 0.397 19.674 7.878 1.00 66.25 111 TRP A C 1
ATOM 883 O O . TRP A 1 111 ? 0.296 19.130 6.781 1.00 66.25 111 TRP A O 1
ATOM 893 N N . ILE A 1 112 ? 1.574 19.938 8.446 1.00 73.94 112 ILE A N 1
ATOM 894 C CA . ILE A 1 112 ? 2.855 19.464 7.912 1.00 73.94 112 ILE A CA 1
ATOM 895 C C . ILE A 1 112 ? 3.313 18.321 8.807 1.00 73.94 112 ILE A C 1
ATOM 897 O O . ILE A 1 112 ? 3.519 18.518 10.003 1.00 73.94 112 ILE A O 1
ATOM 901 N N . TYR A 1 113 ? 3.458 17.136 8.225 1.00 77.69 113 TYR A N 1
ATOM 902 C CA . TYR A 1 113 ? 4.114 16.027 8.894 1.00 77.69 113 TYR A CA 1
ATOM 903 C C . TYR A 1 113 ? 5.627 16.186 8.718 1.00 77.69 113 TYR A C 1
ATOM 905 O O . TYR A 1 113 ? 6.136 16.232 7.593 1.00 77.69 113 TYR A O 1
ATOM 913 N N . GLU A 1 114 ? 6.343 16.302 9.833 1.00 82.38 114 GLU A N 1
ATOM 914 C CA . GLU A 1 114 ? 7.801 16.379 9.872 1.00 82.38 114 GLU A CA 1
ATOM 915 C C . GLU A 1 114 ? 8.356 15.144 10.579 1.00 82.38 114 GLU A C 1
ATOM 917 O O . GLU A 1 114 ? 7.813 14.684 11.584 1.00 82.38 114 GLU A O 1
ATOM 922 N N . TYR A 1 115 ? 9.460 14.617 10.057 1.00 82.19 115 TYR A N 1
ATOM 923 C CA . TYR A 1 115 ? 10.142 13.455 10.613 1.00 82.19 115 TYR A CA 1
ATOM 924 C C . TYR A 1 115 ? 11.582 13.805 10.980 1.00 82.19 115 TYR A C 1
ATOM 926 O O . TYR A 1 115 ? 12.261 14.554 10.276 1.00 82.19 115 TYR A O 1
ATOM 934 N N . ARG A 1 116 ? 12.048 13.228 12.087 1.00 83.94 116 ARG A N 1
ATOM 935 C CA . ARG A 1 116 ? 13.417 13.323 12.590 1.00 83.94 116 ARG A CA 1
ATOM 936 C C . ARG A 1 116 ? 13.901 11.914 12.901 1.00 83.94 116 ARG A C 1
ATOM 938 O O . ARG A 1 116 ? 13.315 11.247 13.748 1.00 83.94 116 ARG A O 1
ATOM 945 N N . ALA A 1 117 ? 14.983 11.496 12.250 1.00 73.06 117 ALA A N 1
ATOM 946 C CA . ALA A 1 117 ? 15.518 10.143 12.400 1.00 73.06 117 ALA A CA 1
ATOM 947 C C . ALA A 1 117 ? 16.198 9.901 13.755 1.00 73.06 117 ALA A C 1
ATOM 949 O O . ALA A 1 117 ? 16.097 8.815 14.317 1.00 73.06 117 ALA A O 1
ATOM 950 N N . SER A 1 118 ? 16.888 10.908 14.291 1.00 80.31 118 SER A N 1
ATOM 951 C CA . SER A 1 118 ? 17.584 10.820 15.574 1.00 80.31 118 SER A CA 1
ATOM 952 C C . SER A 1 118 ? 17.688 12.185 16.241 1.00 80.31 118 SER A C 1
ATOM 954 O O . SER A 1 118 ? 17.546 13.229 15.598 1.00 80.31 118 SER A O 1
ATOM 956 N N . ASP A 1 119 ? 18.003 12.187 17.532 1.00 84.44 119 ASP A N 1
ATOM 957 C CA . ASP A 1 119 ? 18.326 13.420 18.241 1.00 84.44 119 ASP A CA 1
ATOM 958 C C . ASP A 1 119 ? 19.540 14.116 17.603 1.00 84.44 119 ASP A C 1
ATOM 960 O O . ASP A 1 119 ? 20.504 13.475 17.183 1.00 84.44 119 ASP A O 1
ATOM 964 N N . GLY A 1 120 ? 19.476 15.446 17.501 1.00 85.38 120 GLY A N 1
ATOM 965 C CA . GLY A 1 120 ? 20.536 16.275 16.917 1.00 85.38 120 GLY A CA 1
ATOM 966 C C . GLY A 1 120 ? 20.499 16.442 15.393 1.00 85.38 120 GLY A C 1
ATOM 967 O O . GLY A 1 120 ? 21.317 17.198 14.874 1.00 85.38 120 GLY A O 1
ATOM 968 N N . VAL A 1 121 ? 19.564 15.798 14.684 1.00 89.00 121 VAL A N 1
ATOM 969 C CA . VAL A 1 121 ? 19.294 16.048 13.255 1.00 89.00 121 VAL A CA 1
ATOM 970 C C . VAL A 1 121 ? 18.077 16.963 13.111 1.00 89.00 121 VAL A C 1
ATOM 972 O O . VAL A 1 121 ? 17.129 16.873 13.899 1.00 89.00 121 VAL A O 1
ATOM 975 N N . ASP A 1 122 ? 18.110 17.845 12.111 1.00 91.12 122 ASP A N 1
ATOM 976 C CA . ASP A 1 122 ? 16.996 18.738 11.797 1.00 91.12 122 ASP A CA 1
ATOM 977 C C . ASP A 1 122 ? 15.741 17.953 11.395 1.00 91.12 122 ASP A C 1
ATOM 979 O O . ASP A 1 122 ? 15.806 16.889 10.772 1.00 91.12 122 ASP A O 1
ATOM 983 N N . TRP A 1 123 ? 14.578 18.501 11.744 1.00 89.69 123 TRP A N 1
ATOM 984 C CA . TRP A 1 123 ? 13.296 17.991 11.273 1.00 89.69 123 TRP A CA 1
ATOM 985 C C . TRP A 1 123 ? 13.193 18.164 9.760 1.00 89.69 123 TRP A C 1
ATOM 987 O O . TRP A 1 123 ? 13.459 19.240 9.223 1.00 89.69 123 TRP A O 1
ATOM 997 N N . VAL A 1 124 ? 12.797 17.096 9.071 1.00 83.38 124 VAL A N 1
ATOM 998 C CA . VAL A 1 124 ? 12.625 17.097 7.621 1.00 83.38 124 VAL A CA 1
ATOM 999 C C . VAL A 1 124 ? 11.133 17.019 7.306 1.00 83.38 124 VAL A C 1
ATOM 1001 O O . VAL A 1 124 ? 10.503 15.998 7.615 1.00 83.38 124 VAL A O 1
ATOM 1004 N N . PRO A 1 125 ? 10.557 18.051 6.662 1.00 80.06 125 PRO A N 1
ATOM 1005 C CA . PRO A 1 125 ? 9.193 18.001 6.167 1.00 80.06 125 PRO A CA 1
ATOM 1006 C C . PRO A 1 125 ? 9.033 16.850 5.187 1.00 80.06 125 PRO A C 1
ATOM 1008 O O . PRO A 1 125 ? 9.744 16.760 4.187 1.00 80.06 125 PRO A O 1
ATOM 1011 N N . GLN A 1 126 ? 8.082 15.984 5.487 1.00 75.38 126 GLN A N 1
ATOM 1012 C CA . GLN A 1 126 ? 7.774 14.823 4.679 1.00 75.38 126 GLN A CA 1
ATOM 1013 C C . GLN A 1 126 ? 6.668 15.161 3.682 1.00 75.38 126 GLN A C 1
ATOM 1015 O O . GLN A 1 126 ? 6.854 15.126 2.465 1.00 75.38 126 GLN A O 1
ATOM 1020 N N . HIS A 1 127 ? 5.519 15.563 4.214 1.00 68.69 127 HIS A N 1
ATOM 1021 C CA . HIS A 1 127 ? 4.351 15.910 3.431 1.00 68.69 127 HIS A CA 1
ATOM 1022 C C . HIS A 1 127 ? 3.421 16.837 4.197 1.00 68.69 127 HIS A C 1
ATOM 1024 O O . HIS A 1 127 ? 3.686 17.233 5.333 1.00 68.69 127 HIS A O 1
ATOM 1030 N N . CYS A 1 128 ? 2.319 17.199 3.554 1.00 63.09 128 CYS A N 1
ATOM 1031 C CA . CYS A 1 128 ? 1.275 17.953 4.201 1.00 63.09 128 CYS A CA 1
ATOM 1032 C C . CYS A 1 128 ? -0.106 17.509 3.735 1.00 63.09 128 CYS A C 1
ATOM 1034 O O . CYS A 1 128 ? -0.266 17.093 2.588 1.00 63.09 128 CYS A O 1
ATOM 1036 N N . PHE A 1 129 ? -1.094 17.669 4.604 1.00 69.69 129 PHE A N 1
ATOM 1037 C CA . PHE A 1 129 ? -2.463 17.240 4.355 1.00 69.69 129 PHE A CA 1
ATOM 1038 C C . PHE A 1 129 ? -3.476 18.257 4.891 1.00 69.69 129 PHE A C 1
ATOM 1040 O O . PHE A 1 129 ? -3.182 19.079 5.765 1.00 69.69 129 PHE A O 1
ATOM 1047 N N . MET A 1 130 ? -4.678 18.210 4.324 1.00 67.00 130 MET A N 1
ATOM 1048 C CA . MET A 1 130 ? -5.836 18.995 4.749 1.00 67.00 130 MET A CA 1
ATOM 1049 C C . MET A 1 130 ? -6.788 18.100 5.545 1.00 67.00 130 MET A C 1
ATOM 1051 O O . MET A 1 130 ? -6.786 16.886 5.376 1.00 67.00 130 MET A O 1
ATOM 1055 N N . ASP A 1 131 ? -7.630 18.700 6.377 1.00 71.62 131 ASP A N 1
ATOM 1056 C CA . ASP A 1 131 ? -8.711 18.034 7.115 1.00 71.62 131 ASP A CA 1
ATOM 1057 C C . ASP A 1 131 ? -10.037 18.001 6.327 1.00 71.62 131 ASP A C 1
ATOM 1059 O O . ASP A 1 131 ? -11.114 17.825 6.894 1.00 71.62 131 ASP A O 1
ATOM 1063 N N . SER A 1 132 ? -9.968 18.183 5.006 1.00 73.56 132 SER A N 1
ATOM 1064 C CA . SER A 1 132 ? -11.127 18.108 4.115 1.00 73.56 132 SER A CA 1
ATOM 1065 C C . SER A 1 132 ? -11.453 16.655 3.776 1.00 73.56 132 SER A C 1
ATOM 1067 O O . SER A 1 132 ? -10.553 15.859 3.524 1.00 73.56 132 SER A O 1
ATOM 1069 N N . GLU A 1 133 ? -12.741 16.310 3.758 1.00 75.38 133 GLU A N 1
ATOM 1070 C CA . GLU A 1 133 ? -13.202 14.987 3.329 1.00 75.38 133 GLU A CA 1
ATOM 1071 C C . GLU A 1 133 ? -12.987 14.827 1.816 1.00 75.38 133 GLU A C 1
ATOM 1073 O O . GLU A 1 133 ? -13.371 15.704 1.042 1.00 75.38 133 GLU A O 1
ATOM 1078 N N . PHE A 1 134 ? -12.374 13.712 1.417 1.00 76.81 134 PHE A N 1
ATOM 1079 C CA . PHE A 1 134 ? -12.200 13.304 0.023 1.00 76.81 134 PHE A CA 1
ATOM 1080 C C . PHE A 1 134 ? -13.116 12.119 -0.278 1.00 76.81 134 PHE A C 1
ATOM 1082 O O . PHE A 1 134 ? -13.221 11.187 0.524 1.00 76.81 134 PHE A O 1
ATOM 1089 N N . LEU A 1 135 ? -13.768 12.152 -1.435 1.00 80.31 135 LEU A N 1
ATOM 1090 C CA . LEU A 1 135 ? -14.573 11.054 -1.956 1.00 80.31 135 LEU A CA 1
ATOM 1091 C C . LEU A 1 135 ? -13.719 10.128 -2.838 1.00 80.31 135 LEU A C 1
ATOM 1093 O O . LEU A 1 135 ? -12.667 10.544 -3.334 1.00 80.31 135 LEU A O 1
ATOM 1097 N N . PRO A 1 136 ? -14.161 8.881 -3.087 1.00 80.12 136 PRO A N 1
ATOM 1098 C CA . PRO A 1 136 ? -13.473 7.976 -4.007 1.00 80.12 136 PRO A CA 1
ATOM 1099 C C . PRO A 1 136 ? -13.190 8.599 -5.382 1.00 80.12 136 PRO A C 1
ATOM 1101 O O . PRO A 1 136 ? -12.112 8.410 -5.939 1.00 80.12 136 PRO A O 1
ATOM 1104 N N . GLU A 1 137 ? -14.113 9.401 -5.914 1.00 78.81 137 GLU A N 1
ATOM 1105 C CA . GLU A 1 137 ? -13.946 10.092 -7.194 1.00 78.81 137 GLU A CA 1
ATOM 1106 C C . GLU A 1 137 ? -12.828 11.141 -7.155 1.00 78.81 137 GLU A C 1
ATOM 1108 O O . GLU A 1 137 ? -12.107 11.306 -8.142 1.00 78.81 137 GLU A O 1
ATOM 1113 N N . ASP A 1 138 ? -12.643 11.815 -6.018 1.00 81.69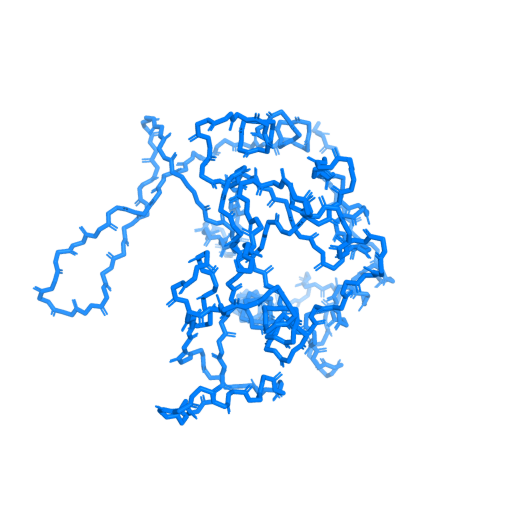 138 ASP A N 1
ATOM 1114 C CA . ASP A 1 138 ? -11.542 12.758 -5.841 1.00 81.69 138 ASP A CA 1
ATOM 1115 C C . ASP A 1 138 ? -10.200 12.013 -5.871 1.00 81.69 138 ASP A C 1
ATOM 1117 O O . ASP A 1 138 ? -9.247 12.470 -6.505 1.00 81.69 138 ASP A O 1
ATOM 1121 N N . ILE A 1 139 ? -10.137 10.826 -5.256 1.00 80.56 139 ILE A N 1
ATOM 1122 C CA . ILE A 1 139 ? -8.951 9.954 -5.263 1.00 80.56 139 ILE A CA 1
ATOM 1123 C C . ILE A 1 139 ? -8.626 9.484 -6.686 1.00 80.56 139 ILE A C 1
ATOM 1125 O O . ILE A 1 139 ? -7.465 9.546 -7.096 1.00 80.56 139 ILE A O 1
ATOM 1129 N N . CYS A 1 140 ? -9.636 9.101 -7.475 1.00 81.00 140 CYS A N 1
ATOM 1130 C CA . CYS A 1 140 ? -9.455 8.742 -8.885 1.00 81.00 140 CYS A CA 1
ATOM 1131 C C . CYS A 1 140 ? -8.791 9.877 -9.682 1.00 81.00 140 CYS A C 1
ATOM 1133 O O . CYS A 1 140 ? -7.858 9.641 -10.452 1.00 81.00 140 CYS A O 1
ATOM 1135 N N . VAL A 1 141 ? -9.259 11.117 -9.496 1.00 79.81 141 VAL A N 1
ATOM 1136 C CA . VAL A 1 141 ? -8.707 12.296 -10.183 1.00 79.81 141 VAL A CA 1
ATOM 1137 C C . VAL A 1 141 ? -7.287 12.597 -9.703 1.00 79.81 141 VAL A C 1
ATOM 1139 O O . VAL A 1 141 ? -6.413 12.893 -10.521 1.00 79.81 141 VAL A O 1
ATOM 1142 N N . MET A 1 142 ? -7.034 12.496 -8.398 1.00 80.00 142 MET A N 1
ATOM 1143 C CA . MET A 1 142 ? -5.715 12.730 -7.811 1.00 80.00 142 MET A CA 1
ATOM 1144 C C . MET A 1 142 ? -4.667 11.741 -8.340 1.00 80.00 142 MET A C 1
ATOM 1146 O O . MET A 1 142 ? -3.567 12.163 -8.709 1.00 80.00 142 MET A O 1
ATOM 1150 N N . ASN A 1 143 ? -5.031 10.467 -8.499 1.00 82.06 143 ASN A N 1
ATOM 1151 C CA . ASN A 1 143 ? -4.152 9.405 -8.996 1.00 82.06 143 ASN A CA 1
ATOM 1152 C C . ASN A 1 143 ? -3.657 9.629 -10.444 1.00 82.06 143 ASN A C 1
ATOM 1154 O O . ASN A 1 143 ? -2.612 9.104 -10.831 1.00 82.06 143 ASN A O 1
ATOM 1158 N N . LEU A 1 144 ? -4.340 10.456 -11.250 1.00 80.69 144 LEU A N 1
ATOM 1159 C CA . LEU A 1 144 ? -3.965 10.703 -12.651 1.00 80.69 144 LEU A CA 1
ATOM 1160 C C . LEU A 1 144 ? -2.555 11.282 -12.801 1.00 80.69 144 LEU A C 1
ATOM 1162 O O . LEU A 1 144 ? -1.791 10.841 -13.659 1.00 80.69 144 LEU A O 1
ATOM 1166 N N . THR A 1 145 ? -2.196 12.279 -11.988 1.00 82.06 145 THR A N 1
ATOM 1167 C CA . THR A 1 145 ? -0.916 12.981 -12.170 1.00 82.06 145 THR A CA 1
ATOM 1168 C C . THR A 1 145 ? 0.276 12.091 -11.813 1.00 82.06 145 THR A C 1
ATOM 1170 O O . THR A 1 145 ? 1.173 11.977 -12.653 1.00 82.06 145 THR A O 1
ATOM 1173 N N . PRO A 1 146 ? 0.323 11.415 -10.647 1.00 82.00 146 PRO A N 1
ATOM 1174 C CA . PRO A 1 146 ? 1.427 10.508 -10.344 1.00 82.00 146 PRO A CA 1
ATOM 1175 C C . PRO A 1 146 ? 1.533 9.331 -11.309 1.00 82.00 146 PRO A C 1
ATOM 1177 O O . PRO A 1 146 ? 2.654 8.919 -11.607 1.00 82.00 146 PRO A O 1
ATOM 1180 N N . ALA A 1 147 ? 0.402 8.824 -11.810 1.00 83.69 147 ALA A N 1
ATOM 1181 C CA . ALA A 1 147 ? 0.367 7.669 -12.701 1.00 83.69 147 ALA A CA 1
ATOM 1182 C C . ALA A 1 147 ? 0.719 7.990 -14.163 1.00 83.69 147 ALA A C 1
ATOM 1184 O O . ALA A 1 147 ? 1.220 7.116 -14.865 1.00 83.69 147 ALA A O 1
ATOM 1185 N N . GLN A 1 148 ? 0.449 9.209 -14.647 1.00 82.69 148 GLN A N 1
ATOM 1186 C CA . GLN A 1 148 ? 0.540 9.517 -16.084 1.00 82.69 148 GLN A CA 1
ATOM 1187 C C . GLN A 1 148 ? 1.496 10.659 -16.434 1.00 82.69 148 GLN A C 1
ATOM 1189 O O . GLN A 1 148 ? 1.913 10.763 -17.589 1.00 82.69 148 GLN A O 1
ATOM 1194 N N . SER A 1 149 ? 1.853 11.532 -15.487 1.00 85.88 149 SER A N 1
ATOM 1195 C CA . SER A 1 149 ? 2.730 12.663 -15.796 1.00 85.88 149 SER A CA 1
ATOM 1196 C C . SER A 1 149 ? 4.161 12.189 -16.070 1.00 85.88 149 SER A C 1
ATOM 1198 O O . SER A 1 149 ? 4.763 11.602 -15.176 1.00 85.88 149 SER A O 1
ATOM 1200 N N . PRO A 1 150 ? 4.788 12.536 -17.211 1.00 84.62 150 PRO A N 1
ATOM 1201 C CA . PRO A 1 150 ? 6.189 12.194 -17.477 1.00 84.62 150 PRO A CA 1
ATOM 1202 C C . PRO A 1 150 ? 7.186 12.794 -16.473 1.00 84.62 150 PRO A C 1
ATOM 1204 O O . PRO A 1 150 ? 8.324 12.343 -16.384 1.00 84.62 150 PRO A O 1
ATOM 1207 N N . SER A 1 151 ? 6.783 13.839 -15.740 1.00 83.31 151 SER A N 1
ATOM 1208 C CA . SER A 1 151 ? 7.586 14.447 -14.674 1.00 83.31 151 SER A CA 1
ATOM 1209 C C . SER A 1 151 ? 7.438 13.744 -13.321 1.00 83.31 151 SER A C 1
ATOM 1211 O O . SER A 1 151 ? 8.212 14.028 -12.405 1.00 83.31 151 SER A O 1
ATOM 1213 N N . SER A 1 152 ? 6.463 12.843 -13.177 1.00 84.81 152 SER A N 1
ATOM 1214 C CA . SER A 1 152 ? 6.263 12.058 -11.962 1.00 84.81 152 SER A CA 1
ATOM 1215 C C . SER A 1 152 ? 7.359 11.009 -11.843 1.00 84.81 152 SER A C 1
ATOM 1217 O O . SER A 1 152 ? 7.567 10.215 -12.754 1.00 84.81 152 SER A O 1
ATOM 1219 N N . PHE A 1 153 ? 8.043 10.954 -10.700 1.00 84.88 153 PHE A N 1
ATOM 1220 C CA . PHE A 1 153 ? 9.078 9.939 -10.490 1.00 84.88 153 PHE A CA 1
ATOM 1221 C C . PHE A 1 153 ? 8.536 8.510 -10.590 1.00 84.88 153 PHE A C 1
ATOM 1223 O O . PHE A 1 153 ? 9.250 7.612 -11.032 1.00 84.88 153 PHE A O 1
ATOM 1230 N N . PHE A 1 154 ? 7.258 8.312 -10.265 1.00 86.19 154 PHE A N 1
ATOM 1231 C CA . PHE A 1 154 ? 6.607 7.013 -10.335 1.00 86.19 154 PHE A CA 1
ATOM 1232 C C . PHE A 1 154 ? 6.479 6.467 -11.762 1.00 86.19 154 PHE A C 1
ATOM 1234 O O . PHE A 1 154 ? 6.384 5.253 -11.917 1.00 86.19 154 PHE A O 1
ATOM 1241 N N . THR A 1 155 ? 6.509 7.306 -12.805 1.00 87.56 155 THR A N 1
ATOM 1242 C CA . THR A 1 155 ? 6.358 6.832 -14.194 1.00 87.56 155 THR A CA 1
ATOM 1243 C C . THR A 1 155 ? 7.661 6.336 -14.811 1.00 87.56 155 THR A C 1
ATOM 1245 O O . THR A 1 155 ? 7.632 5.712 -15.868 1.00 87.56 155 THR A O 1
ATOM 1248 N N . TYR A 1 156 ? 8.810 6.616 -14.189 1.00 87.31 156 TYR A N 1
ATOM 1249 C CA . TYR A 1 156 ? 10.122 6.214 -14.712 1.00 87.31 156 TYR A CA 1
ATOM 1250 C C . TYR A 1 156 ? 11.024 5.514 -13.691 1.00 87.31 156 TYR A C 1
ATOM 1252 O O . TYR A 1 156 ? 12.070 4.998 -14.073 1.00 87.31 156 TYR A O 1
ATOM 1260 N N . LYS A 1 157 ? 10.633 5.445 -12.415 1.00 87.75 157 LYS A N 1
ATOM 1261 C CA . LYS A 1 157 ? 11.317 4.645 -11.395 1.00 87.75 157 LYS A CA 1
ATOM 1262 C C . LYS A 1 157 ? 10.401 3.572 -10.829 1.00 87.75 157 LYS A C 1
ATOM 1264 O O . LYS A 1 157 ? 9.275 3.868 -10.435 1.00 87.75 157 LYS A O 1
ATOM 1269 N N . VAL A 1 158 ? 10.926 2.354 -10.729 1.00 88.88 158 VAL A N 1
ATOM 1270 C CA . VAL A 1 158 ? 10.293 1.253 -9.992 1.00 88.88 158 VAL A CA 1
ATOM 1271 C C . VAL A 1 158 ? 10.537 1.455 -8.500 1.00 88.88 158 VAL A C 1
ATOM 1273 O O . VAL A 1 158 ? 11.685 1.617 -8.084 1.00 88.88 158 VAL A O 1
ATOM 1276 N N . VAL A 1 159 ? 9.466 1.441 -7.714 1.00 87.75 159 VAL A N 1
ATOM 1277 C CA . VAL A 1 159 ? 9.482 1.625 -6.265 1.00 87.75 159 VAL A CA 1
ATOM 1278 C C . VAL A 1 159 ? 8.710 0.499 -5.596 1.00 87.75 159 VAL A C 1
ATOM 1280 O O . VAL A 1 159 ? 7.597 0.179 -6.007 1.00 87.75 159 VAL A O 1
ATOM 1283 N N . CYS A 1 160 ? 9.306 -0.102 -4.571 1.00 84.69 160 CYS A N 1
ATOM 1284 C CA . CYS A 1 160 ? 8.660 -1.089 -3.713 1.00 84.69 160 CYS A CA 1
ATOM 1285 C C . CYS A 1 160 ? 9.267 -1.007 -2.311 1.00 84.69 160 CYS A C 1
ATOM 1287 O O . CYS A 1 160 ? 10.477 -1.166 -2.149 1.00 84.69 160 CYS A O 1
ATOM 1289 N N . VAL A 1 161 ? 8.438 -0.724 -1.311 1.00 84.94 161 VAL A N 1
ATOM 1290 C CA . VAL A 1 161 ? 8.840 -0.459 0.070 1.00 84.94 161 VAL A CA 1
ATOM 1291 C C . VAL A 1 161 ? 7.980 -1.270 1.029 1.00 84.94 161 VAL A C 1
ATOM 1293 O O . VAL A 1 161 ? 6.769 -1.345 0.855 1.00 84.94 161 VAL A O 1
ATOM 1296 N N . MET A 1 162 ? 8.588 -1.866 2.049 1.00 81.81 162 MET A N 1
ATOM 1297 C CA . MET A 1 162 ? 7.881 -2.624 3.087 1.00 81.81 162 MET A CA 1
ATOM 1298 C C . MET A 1 162 ? 8.653 -2.536 4.402 1.00 81.81 162 MET A C 1
ATOM 1300 O O . MET A 1 162 ? 9.886 -2.509 4.393 1.00 81.81 162 MET A O 1
ATOM 1304 N N . PHE A 1 163 ? 7.943 -2.487 5.527 1.00 81.25 163 PHE A N 1
ATOM 1305 C CA . PHE A 1 163 ? 8.568 -2.513 6.847 1.00 81.25 163 PHE A CA 1
ATOM 1306 C C . PHE A 1 163 ? 8.892 -3.946 7.275 1.00 81.25 163 PHE A C 1
ATOM 1308 O O . PHE A 1 163 ? 8.199 -4.889 6.900 1.00 81.25 163 PHE A O 1
ATOM 1315 N N . THR A 1 164 ? 9.945 -4.116 8.071 1.00 77.38 164 THR A N 1
ATOM 1316 C CA . THR A 1 164 ? 10.369 -5.426 8.586 1.00 77.38 164 THR A CA 1
ATOM 1317 C C . THR A 1 164 ? 10.192 -5.522 10.090 1.00 77.38 164 THR A C 1
ATOM 1319 O O . THR A 1 164 ? 10.120 -4.510 10.787 1.00 77.38 164 THR A O 1
ATOM 1322 N N . THR A 1 165 ? 10.115 -6.762 10.572 1.00 71.56 165 THR A N 1
ATOM 1323 C CA . THR A 1 165 ? 10.130 -7.116 11.992 1.00 71.56 165 THR A CA 1
ATOM 1324 C C . THR A 1 165 ? 11.112 -8.279 12.189 1.00 71.56 165 THR A C 1
ATOM 1326 O O . THR A 1 165 ? 10.945 -9.338 11.584 1.00 71.56 165 THR A O 1
ATOM 1329 N N . GLY A 1 166 ? 12.144 -8.097 13.014 1.00 61.66 166 GLY A N 1
ATOM 1330 C CA . GLY A 1 166 ? 13.197 -9.078 13.309 1.00 61.66 166 GLY A CA 1
ATOM 1331 C C . GLY A 1 166 ? 14.612 -8.554 13.014 1.00 61.66 166 GLY A C 1
ATOM 1332 O O . GLY A 1 166 ? 14.834 -7.932 11.977 1.00 61.66 166 GLY A O 1
ATOM 1333 N N . GLU A 1 167 ? 15.569 -8.845 13.914 1.00 43.41 167 GLU A N 1
ATOM 1334 C CA . GLU A 1 167 ? 16.964 -8.382 13.824 1.00 43.41 167 GLU A CA 1
ATOM 1335 C C . GLU A 1 167 ? 17.534 -8.615 12.417 1.00 43.41 167 GLU A C 1
ATOM 1337 O O . GLU A 1 167 ? 17.720 -9.747 11.971 1.00 43.41 167 GLU A O 1
ATOM 1342 N N . ALA A 1 168 ? 17.779 -7.516 11.704 1.00 42.09 168 ALA A N 1
ATOM 1343 C CA . ALA A 1 168 ? 18.354 -7.543 10.374 1.00 42.09 168 ALA A CA 1
ATOM 1344 C C . ALA A 1 168 ? 19.799 -8.051 10.446 1.00 42.09 168 ALA A C 1
ATOM 1346 O O . ALA A 1 168 ? 20.689 -7.331 10.903 1.00 42.09 168 ALA A O 1
ATOM 1347 N N . ASP A 1 169 ? 20.062 -9.256 9.941 1.00 36.47 169 ASP A N 1
ATOM 1348 C CA . ASP A 1 169 ? 21.433 -9.641 9.624 1.00 36.47 169 ASP A CA 1
ATOM 1349 C C . ASP A 1 169 ? 21.945 -8.726 8.502 1.00 36.47 169 ASP A C 1
ATOM 1351 O O . ASP A 1 169 ? 21.325 -8.571 7.443 1.00 36.47 169 ASP A O 1
ATOM 1355 N N . HIS A 1 170 ? 23.094 -8.098 8.756 1.00 40.31 170 HIS A N 1
ATOM 1356 C CA . HIS A 1 170 ? 23.762 -7.084 7.932 1.00 40.31 170 HIS A CA 1
ATOM 1357 C C . HIS A 1 170 ? 24.208 -7.554 6.524 1.00 40.31 170 HIS A C 1
ATOM 1359 O O . HIS A 1 170 ? 25.033 -6.899 5.891 1.00 40.31 170 HIS A O 1
ATOM 1365 N N . GLU A 1 171 ? 23.642 -8.640 5.991 1.00 38.81 171 GLU A N 1
ATOM 1366 C CA . GLU A 1 171 ? 23.905 -9.176 4.648 1.00 38.81 171 GLU A CA 1
ATOM 1367 C C . GLU A 1 171 ? 22.624 -9.486 3.845 1.00 38.81 171 GLU A C 1
ATOM 1369 O O . GLU A 1 171 ? 22.620 -10.322 2.944 1.00 38.81 171 GLU A O 1
ATOM 1374 N N . GLY A 1 172 ? 21.527 -8.762 4.102 1.00 40.84 172 GLY A N 1
ATOM 1375 C CA . GLY A 1 172 ? 20.390 -8.702 3.171 1.00 40.84 172 GLY A CA 1
ATOM 1376 C C . GLY A 1 172 ? 19.585 -9.998 3.049 1.00 40.84 172 GLY A C 1
ATOM 1377 O O . GLY A 1 172 ? 18.915 -10.216 2.037 1.00 40.84 172 GLY A O 1
ATOM 1378 N N . GLU A 1 173 ? 19.612 -10.854 4.067 1.00 39.22 173 GLU A N 1
ATOM 1379 C CA . GLU A 1 173 ? 18.835 -12.090 4.109 1.00 39.22 173 GLU A CA 1
ATOM 1380 C C . GLU A 1 173 ? 17.634 -11.962 5.057 1.00 39.22 173 GLU A C 1
ATOM 1382 O O . GLU A 1 173 ? 17.507 -12.660 6.053 1.00 39.22 173 GLU A O 1
ATOM 1387 N N . VAL A 1 174 ? 16.717 -11.042 4.741 1.00 44.41 174 VAL A N 1
ATOM 1388 C CA . VAL A 1 174 ? 15.445 -10.938 5.468 1.00 44.41 174 VAL A CA 1
ATOM 1389 C C . VAL A 1 174 ? 14.498 -12.026 4.966 1.00 44.41 174 VAL A C 1
ATOM 1391 O O . VAL A 1 174 ? 14.047 -11.998 3.821 1.00 44.41 174 VAL A O 1
ATOM 1394 N N . THR A 1 175 ? 14.182 -12.987 5.830 1.00 39.41 175 THR A N 1
ATOM 1395 C CA . THR A 1 175 ? 12.955 -13.776 5.711 1.00 39.41 175 THR A CA 1
ATOM 1396 C C . THR A 1 175 ? 11.859 -12.997 6.427 1.00 39.41 175 THR A C 1
ATOM 1398 O O . THR A 1 175 ? 11.752 -13.040 7.647 1.00 39.41 175 THR A O 1
ATOM 1401 N N . SER A 1 176 ? 11.042 -12.253 5.677 1.00 44.22 176 SER A N 1
ATOM 1402 C CA . SER A 1 176 ? 9.828 -11.603 6.185 1.00 44.22 176 SER A CA 1
ATOM 1403 C C . SER A 1 176 ? 8.739 -12.656 6.427 1.00 44.22 176 SER A C 1
ATOM 1405 O O . SER A 1 176 ? 7.665 -12.637 5.837 1.00 44.22 176 SER A O 1
ATOM 1407 N N . GLN A 1 177 ? 9.021 -13.645 7.276 1.00 40.19 177 GLN A N 1
ATOM 1408 C CA . GLN A 1 177 ? 7.983 -14.532 7.785 1.00 40.19 177 GLN A CA 1
ATOM 1409 C C . GLN A 1 177 ? 7.464 -13.960 9.096 1.00 40.19 177 GLN A C 1
ATOM 1411 O O . GLN A 1 177 ? 8.090 -14.111 10.141 1.00 40.19 177 GLN A O 1
ATOM 1416 N N . GLY A 1 178 ? 6.320 -13.280 8.968 1.00 47.62 178 GLY A N 1
ATOM 1417 C CA . GLY A 1 178 ? 5.430 -12.776 10.011 1.00 47.62 178 GLY A CA 1
ATOM 1418 C C . GLY A 1 178 ? 5.866 -13.052 11.444 1.00 47.62 178 GLY A C 1
ATOM 1419 O O . GLY A 1 178 ? 5.511 -14.080 12.019 1.00 47.62 178 GLY A O 1
ATOM 1420 N N . ASN A 1 179 ? 6.563 -12.088 12.038 1.00 47.62 179 ASN A N 1
ATOM 1421 C CA . ASN A 1 179 ? 6.760 -12.039 13.473 1.00 47.62 179 ASN A CA 1
ATOM 1422 C C . ASN A 1 179 ? 6.014 -10.835 14.045 1.00 47.62 179 ASN A C 1
ATOM 1424 O O . ASN A 1 179 ? 6.055 -9.734 13.510 1.00 47.62 179 ASN A O 1
ATOM 1428 N N . ASN A 1 180 ? 5.340 -11.046 15.175 1.00 53.25 180 ASN A N 1
ATOM 1429 C CA . ASN A 1 180 ? 4.637 -10.010 15.942 1.00 53.25 180 ASN A CA 1
ATOM 1430 C C . ASN A 1 180 ? 5.621 -9.078 16.691 1.00 53.25 180 ASN A C 1
ATOM 1432 O O . ASN A 1 180 ? 5.386 -8.734 17.849 1.00 53.25 180 ASN A O 1
ATOM 1436 N N . GLY A 1 181 ? 6.764 -8.763 16.077 1.00 58.31 181 GLY A N 1
ATOM 1437 C CA . GLY A 1 181 ? 7.815 -7.921 16.641 1.00 58.31 181 GLY A CA 1
ATOM 1438 C C . GLY A 1 181 ? 7.577 -6.438 16.367 1.00 58.31 181 GLY A C 1
ATOM 1439 O O . GLY A 1 181 ? 6.745 -6.073 15.541 1.00 58.31 181 GLY A O 1
ATOM 1440 N N . ALA A 1 182 ? 8.324 -5.580 17.062 1.00 72.69 182 ALA A N 1
ATOM 1441 C CA . ALA A 1 182 ? 8.367 -4.161 16.729 1.00 72.69 182 ALA A CA 1
ATOM 1442 C C . ALA A 1 182 ? 9.006 -3.968 15.347 1.00 72.69 182 ALA A C 1
ATOM 1444 O O . ALA A 1 182 ? 9.929 -4.698 14.984 1.00 72.69 182 ALA A O 1
ATOM 1445 N N . ILE A 1 183 ? 8.521 -2.978 14.597 1.00 74.38 183 ILE A N 1
ATOM 1446 C CA . ILE A 1 183 ? 9.139 -2.569 13.335 1.00 74.38 183 ILE A CA 1
ATOM 1447 C C . ILE A 1 183 ? 10.575 -2.114 13.613 1.00 74.38 183 ILE A C 1
ATOM 1449 O O . ILE A 1 183 ? 10.791 -1.223 14.436 1.00 74.38 183 ILE A O 1
ATOM 1453 N N . ASP A 1 184 ? 11.541 -2.704 12.918 1.00 74.31 184 ASP A N 1
ATOM 1454 C CA . ASP A 1 184 ? 12.974 -2.466 13.134 1.00 74.31 184 ASP A CA 1
ATOM 1455 C C . ASP A 1 184 ? 13.759 -2.140 11.860 1.00 74.31 184 ASP A C 1
ATOM 1457 O O . ASP A 1 184 ? 14.941 -1.796 11.927 1.00 74.31 184 ASP A O 1
ATOM 1461 N N . GLY A 1 185 ? 13.101 -2.175 10.703 1.00 69.50 185 GLY A N 1
ATOM 1462 C CA . GLY A 1 185 ? 13.742 -1.904 9.429 1.00 69.50 185 GLY A CA 1
ATOM 1463 C C . GLY A 1 185 ? 12.764 -1.617 8.300 1.00 69.50 185 GLY A C 1
ATOM 1464 O O . GLY A 1 185 ? 11.540 -1.662 8.453 1.00 69.50 185 GLY A O 1
ATOM 1465 N N . ILE A 1 186 ? 13.342 -1.271 7.150 1.00 69.69 186 ILE A N 1
ATOM 1466 C CA . ILE A 1 186 ? 12.626 -0.962 5.913 1.00 69.69 186 ILE A CA 1
ATOM 1467 C C . ILE A 1 186 ? 13.388 -1.602 4.751 1.00 69.69 186 ILE A C 1
ATOM 1469 O O . ILE A 1 186 ? 14.592 -1.393 4.596 1.00 69.69 186 ILE A O 1
ATOM 1473 N N . LEU A 1 187 ? 12.681 -2.348 3.907 1.00 72.69 187 LEU A N 1
ATOM 1474 C CA . LEU A 1 187 ? 13.168 -2.821 2.614 1.00 72.69 187 LEU A CA 1
ATOM 1475 C C . LEU A 1 187 ? 12.740 -1.818 1.550 1.00 72.69 187 LEU A C 1
ATOM 1477 O O . LEU A 1 187 ? 11.560 -1.490 1.470 1.00 72.69 187 LEU A O 1
ATOM 1481 N N . VAL A 1 188 ? 13.680 -1.320 0.744 1.00 78.50 188 VAL A N 1
ATOM 1482 C CA . VAL A 1 188 ? 13.421 -0.239 -0.222 1.00 78.50 188 VAL A CA 1
ATOM 1483 C C . VAL A 1 188 ? 14.051 -0.561 -1.561 1.00 78.50 188 VAL A C 1
ATOM 1485 O O . VAL A 1 188 ? 15.253 -0.380 -1.720 1.00 78.50 188 VAL A O 1
ATOM 1488 N N . ILE A 1 189 ? 13.237 -0.930 -2.546 1.00 78.69 189 ILE A N 1
ATOM 1489 C CA . ILE A 1 189 ? 13.579 -0.816 -3.964 1.00 78.69 189 ILE A CA 1
ATOM 1490 C C . ILE A 1 189 ? 13.207 0.601 -4.411 1.00 78.69 189 ILE A C 1
ATOM 1492 O O . ILE A 1 189 ? 12.034 0.939 -4.460 1.00 78.69 189 ILE A O 1
ATOM 1496 N N . ASP A 1 190 ? 14.207 1.422 -4.735 1.00 76.00 190 ASP A N 1
ATOM 1497 C CA . ASP A 1 190 ? 14.079 2.677 -5.498 1.00 76.00 190 ASP A CA 1
ATOM 1498 C C . ASP A 1 190 ? 15.012 2.555 -6.702 1.00 76.00 190 ASP A C 1
ATOM 1500 O O . ASP A 1 190 ? 16.228 2.730 -6.578 1.00 76.00 190 ASP A O 1
ATOM 1504 N N . GLY A 1 191 ? 14.471 2.145 -7.848 1.00 68.00 191 GLY A N 1
ATOM 1505 C CA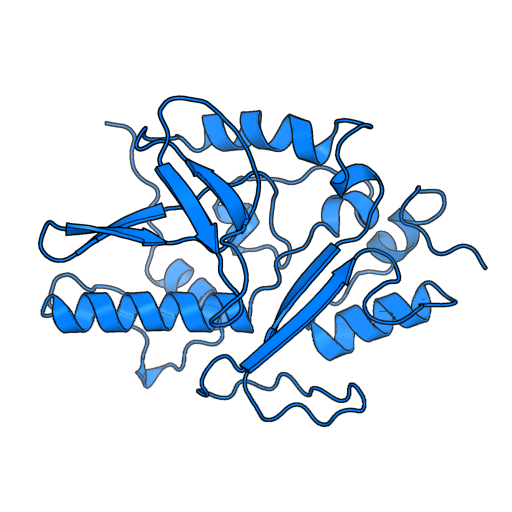 . GLY A 1 191 ? 15.266 1.774 -9.015 1.00 68.00 191 GLY A CA 1
ATOM 1506 C C . GLY A 1 191 ? 16.274 0.668 -8.676 1.00 68.00 191 GLY A C 1
ATOM 1507 O O . GLY A 1 191 ? 15.886 -0.475 -8.456 1.00 68.00 191 GLY A O 1
ATOM 1508 N N . ASN A 1 192 ? 17.560 1.030 -8.602 1.00 59.72 192 ASN A N 1
ATOM 1509 C CA . ASN A 1 192 ? 18.688 0.133 -8.305 1.00 59.72 192 ASN A CA 1
ATOM 1510 C C . ASN A 1 192 ? 19.347 0.393 -6.932 1.00 59.72 192 ASN A C 1
ATOM 1512 O O . ASN A 1 192 ? 20.490 -0.003 -6.708 1.00 59.72 192 ASN A O 1
ATOM 1516 N N . THR A 1 193 ? 18.663 1.087 -6.015 1.00 56.81 193 THR A N 1
ATOM 1517 C CA . THR A 1 193 ? 19.287 1.582 -4.770 1.00 56.81 193 THR A CA 1
ATOM 1518 C C . THR A 1 193 ? 19.234 0.585 -3.601 1.00 56.81 193 THR A C 1
ATOM 1520 O O . THR A 1 193 ? 20.097 0.648 -2.734 1.00 56.81 193 THR A O 1
ATOM 1523 N N . PHE A 1 194 ? 18.294 -0.375 -3.591 1.00 60.53 194 PHE A N 1
ATOM 1524 C CA . PHE A 1 194 ? 18.268 -1.479 -2.604 1.00 60.53 194 PHE A CA 1
ATOM 1525 C C . PHE A 1 194 ? 19.534 -2.336 -2.693 1.00 60.53 194 PHE A C 1
ATOM 1527 O O . PHE A 1 194 ? 20.232 -2.635 -1.730 1.00 60.53 194 PHE A O 1
ATOM 1534 N N . LYS A 1 195 ? 19.776 -2.741 -3.933 1.00 65.00 195 LYS A N 1
ATOM 1535 C CA . LYS A 1 195 ? 20.810 -3.603 -4.459 1.00 65.00 195 LYS A CA 1
ATOM 1536 C C . LYS A 1 195 ? 20.883 -3.208 -5.925 1.00 65.00 195 LYS A C 1
ATOM 1538 O O . LYS A 1 195 ? 19.847 -3.003 -6.562 1.00 65.00 195 LYS A O 1
ATOM 1543 N N . VAL A 1 196 ? 22.090 -3.085 -6.460 1.00 74.56 196 VAL A N 1
ATOM 1544 C CA . VAL A 1 196 ? 22.248 -2.823 -7.889 1.00 74.56 196 VAL A CA 1
ATOM 1545 C C . VAL A 1 196 ? 21.900 -4.108 -8.628 1.00 74.56 196 VAL A C 1
ATOM 1547 O O . VAL A 1 196 ? 22.711 -5.032 -8.676 1.00 74.56 196 VAL A O 1
ATOM 1550 N N . PHE A 1 197 ? 20.683 -4.166 -9.160 1.00 83.19 197 PHE A N 1
ATOM 1551 C CA . PHE A 1 197 ? 20.243 -5.247 -10.027 1.00 83.19 197 PHE A CA 1
ATOM 1552 C C . PHE A 1 197 ? 20.916 -5.087 -11.389 1.00 83.19 197 PHE A C 1
ATOM 1554 O O . PHE A 1 197 ? 20.815 -4.033 -12.024 1.00 83.19 197 PHE A O 1
ATOM 1561 N N . LYS A 1 198 ? 21.642 -6.121 -11.814 1.00 83.88 198 LYS A N 1
ATOM 1562 C CA . LYS A 1 198 ? 22.320 -6.160 -13.117 1.00 83.88 198 LYS A CA 1
ATOM 1563 C C . LYS A 1 198 ? 21.429 -6.717 -14.217 1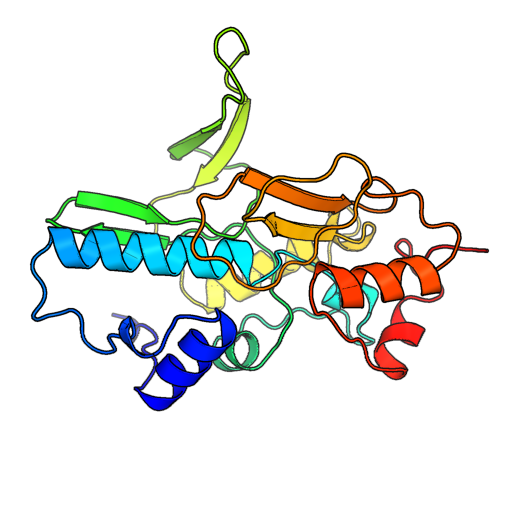.00 83.88 198 LYS A C 1
ATOM 1565 O O . LYS A 1 198 ? 21.722 -6.517 -15.387 1.00 83.88 198 LYS A O 1
ATOM 1570 N N . ALA A 1 199 ? 20.370 -7.420 -13.837 1.00 88.62 199 ALA A N 1
ATOM 1571 C CA . ALA A 1 199 ? 19.392 -7.972 -14.753 1.00 88.62 199 ALA A CA 1
ATOM 1572 C C . ALA A 1 199 ? 17.991 -7.885 -14.150 1.00 88.62 199 ALA A C 1
ATOM 1574 O O . ALA A 1 199 ? 17.817 -7.919 -12.930 1.00 88.62 199 ALA A O 1
ATOM 1575 N N . GLU A 1 200 ? 16.992 -7.824 -15.026 1.00 90.19 200 GLU A N 1
ATOM 1576 C CA . GLU A 1 200 ? 15.581 -7.795 -14.644 1.00 90.19 200 GLU A CA 1
ATOM 1577 C C . GLU A 1 200 ? 15.189 -9.009 -13.789 1.00 90.19 200 GLU A C 1
ATOM 1579 O O . GLU A 1 200 ? 14.503 -8.865 -12.779 1.00 90.19 200 GLU A O 1
ATOM 1584 N N . ASP A 1 201 ? 15.707 -10.191 -14.128 1.00 90.44 201 ASP A N 1
ATOM 1585 C CA . ASP A 1 201 ? 15.444 -11.432 -13.394 1.00 90.44 201 ASP A CA 1
ATOM 1586 C C . ASP A 1 201 ? 15.894 -11.354 -11.925 1.00 90.44 201 ASP A C 1
ATOM 1588 O O . ASP A 1 201 ? 15.198 -11.860 -11.045 1.00 90.44 201 ASP A O 1
ATOM 1592 N N . GLU A 1 202 ? 16.997 -10.652 -11.630 1.00 89.62 202 GLU A N 1
ATOM 1593 C CA . GLU A 1 202 ? 17.463 -10.450 -10.249 1.00 89.62 202 GLU A CA 1
ATOM 1594 C C . GLU A 1 202 ? 16.475 -9.592 -9.443 1.00 89.62 202 GLU A C 1
ATOM 1596 O O . GLU A 1 202 ? 16.258 -9.829 -8.251 1.00 89.62 202 GLU A O 1
ATOM 1601 N N . ARG A 1 203 ? 15.857 -8.591 -10.087 1.00 90.19 203 ARG A N 1
ATOM 1602 C CA . ARG A 1 203 ? 14.834 -7.746 -9.460 1.00 90.19 203 ARG A CA 1
ATOM 1603 C C . ARG A 1 203 ? 13.543 -8.523 -9.228 1.00 90.19 203 ARG A C 1
ATOM 1605 O O . ARG A 1 203 ? 12.943 -8.391 -8.164 1.00 90.19 203 ARG A O 1
ATOM 1612 N N . LEU A 1 204 ? 13.132 -9.353 -10.185 1.00 91.50 204 LEU A N 1
ATOM 1613 C CA . LEU A 1 204 ? 11.950 -10.211 -10.062 1.00 91.50 204 LEU A CA 1
ATOM 1614 C C . LEU A 1 204 ? 12.103 -11.248 -8.939 1.00 91.50 204 LEU A C 1
ATOM 1616 O O . LEU A 1 204 ? 11.157 -11.485 -8.181 1.00 91.50 204 LEU A O 1
ATOM 1620 N N . GLU A 1 205 ? 13.297 -11.827 -8.792 1.00 89.94 205 GLU A N 1
ATOM 1621 C CA . GLU A 1 205 ? 13.617 -12.718 -7.676 1.00 89.94 205 GLU A CA 1
ATOM 1622 C C . GLU A 1 205 ? 13.525 -11.975 -6.337 1.00 89.94 205 GLU A C 1
ATOM 1624 O O . GLU A 1 205 ? 12.917 -12.482 -5.396 1.00 89.94 205 GLU A O 1
ATOM 1629 N N . ALA A 1 206 ? 14.043 -10.745 -6.258 1.00 88.25 206 ALA A N 1
ATOM 1630 C CA . ALA A 1 206 ? 13.938 -9.923 -5.054 1.00 88.25 206 ALA A CA 1
ATOM 1631 C C . ALA A 1 206 ? 12.483 -9.554 -4.710 1.00 88.25 206 ALA A C 1
ATOM 1633 O O . ALA A 1 206 ? 12.090 -9.661 -3.548 1.00 88.25 206 ALA A O 1
ATOM 1634 N N . LEU A 1 207 ? 11.665 -9.177 -5.699 1.00 89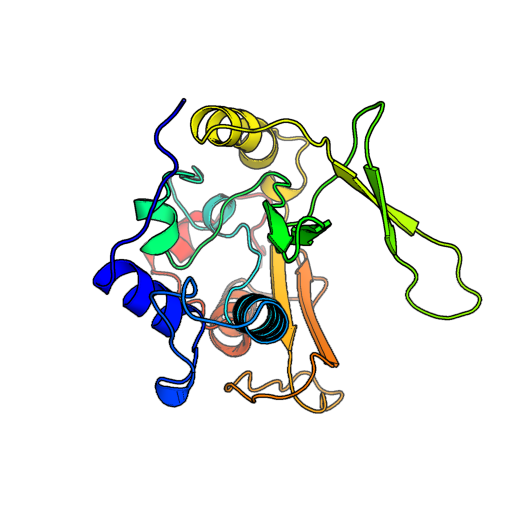.56 207 LEU A N 1
ATOM 1635 C CA . LEU A 1 207 ? 10.232 -8.913 -5.506 1.00 89.56 207 LEU A CA 1
ATOM 1636 C C . LEU A 1 207 ? 9.505 -10.136 -4.934 1.00 89.56 207 LEU A C 1
ATOM 1638 O O . LEU A 1 207 ? 8.734 -10.0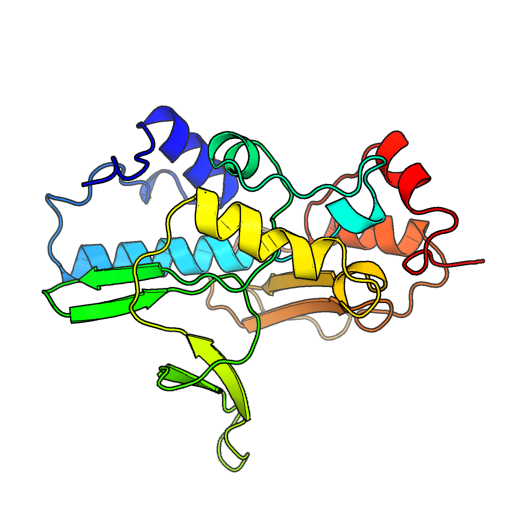12 -3.982 1.00 89.56 207 LEU A O 1
ATOM 1642 N N . THR A 1 208 ? 9.813 -11.322 -5.456 1.00 89.88 208 THR A N 1
ATOM 1643 C CA . THR A 1 208 ? 9.227 -12.577 -4.970 1.00 89.88 208 THR A CA 1
ATOM 1644 C C . THR A 1 208 ? 9.705 -12.898 -3.555 1.00 89.88 208 THR A C 1
ATOM 1646 O O . THR A 1 208 ? 8.897 -13.180 -2.674 1.00 89.88 208 THR A O 1
ATOM 1649 N N . ARG A 1 209 ? 11.021 -12.845 -3.327 1.00 85.75 209 ARG A N 1
ATOM 1650 C CA . ARG A 1 209 ? 11.654 -13.288 -2.082 1.00 85.75 209 ARG A CA 1
ATOM 1651 C C . ARG A 1 209 ? 11.330 -12.385 -0.897 1.00 85.75 209 ARG A C 1
ATOM 1653 O O . ARG A 1 209 ? 11.064 -12.895 0.184 1.00 85.75 209 ARG A O 1
ATOM 1660 N N . TYR A 1 210 ? 11.401 -11.072 -1.092 1.00 83.19 210 TYR A N 1
ATOM 1661 C CA . TYR A 1 210 ? 11.351 -10.107 0.007 1.00 83.19 210 TYR A CA 1
ATOM 1662 C C . TYR A 1 210 ? 9.971 -9.477 0.196 1.00 83.19 210 TYR A C 1
ATOM 1664 O O . TYR A 1 210 ? 9.600 -9.160 1.323 1.00 83.19 210 TYR A O 1
ATOM 1672 N N . PHE A 1 211 ? 9.211 -9.316 -0.890 1.00 84.12 211 PHE A N 1
ATOM 1673 C CA . PHE A 1 211 ? 7.911 -8.638 -0.869 1.00 84.12 211 PHE A CA 1
ATOM 1674 C C . PHE A 1 211 ? 6.733 -9.593 -1.112 1.00 84.12 211 PHE A C 1
ATOM 1676 O O . PHE A 1 211 ? 5.584 -9.162 -1.058 1.00 84.12 211 PHE A O 1
ATOM 1683 N N . GLY A 1 212 ? 6.996 -10.877 -1.393 1.00 86.19 212 GLY A N 1
ATOM 1684 C CA . GLY A 1 212 ? 5.959 -11.868 -1.698 1.00 86.19 212 GLY A CA 1
ATOM 1685 C C . GLY A 1 212 ? 5.234 -11.611 -3.022 1.00 86.19 212 GLY A C 1
ATOM 1686 O O . GLY A 1 212 ? 4.145 -12.138 -3.242 1.00 86.19 212 GLY A O 1
ATOM 1687 N N . ILE A 1 213 ? 5.810 -10.791 -3.906 1.00 89.19 213 ILE A N 1
ATOM 1688 C CA . ILE A 1 213 ? 5.171 -10.360 -5.148 1.00 89.19 213 ILE A CA 1
ATOM 1689 C C . ILE A 1 213 ? 5.568 -11.295 -6.288 1.00 89.19 213 ILE A C 1
ATOM 1691 O O . ILE A 1 213 ? 6.722 -11.316 -6.715 1.00 89.19 213 ILE A O 1
ATOM 1695 N N . VAL A 1 214 ? 4.586 -12.009 -6.838 1.00 90.19 214 VAL A N 1
ATOM 1696 C CA . VAL A 1 214 ? 4.772 -12.900 -7.990 1.00 90.19 214 VAL A CA 1
ATOM 1697 C C . VAL A 1 214 ? 4.097 -12.300 -9.221 1.00 90.19 214 VAL A C 1
ATOM 1699 O O . VAL A 1 214 ? 2.875 -12.251 -9.312 1.00 90.19 214 VAL A O 1
ATOM 1702 N N . LEU A 1 215 ? 4.903 -11.854 -10.186 1.00 89.94 215 LEU A N 1
ATOM 1703 C CA . LEU A 1 215 ? 4.424 -11.296 -11.454 1.00 89.94 215 LEU A CA 1
ATOM 1704 C C . LEU A 1 215 ? 4.205 -12.401 -12.496 1.00 89.94 215 LEU A C 1
ATOM 1706 O O . LEU A 1 215 ? 5.008 -13.330 -12.612 1.00 89.94 215 LEU A O 1
ATOM 1710 N N . THR A 1 216 ? 3.146 -12.281 -13.300 1.00 91.38 216 THR A N 1
ATOM 1711 C CA . THR A 1 216 ? 2.890 -13.211 -14.413 1.00 91.38 216 THR A CA 1
ATOM 1712 C C . THR A 1 216 ? 3.888 -13.011 -15.559 1.00 91.38 216 THR A C 1
ATOM 1714 O O . THR A 1 216 ? 4.499 -11.953 -15.695 1.00 91.38 216 THR A O 1
ATOM 1717 N N . GLU A 1 217 ? 4.017 -13.993 -16.455 1.00 90.50 217 GLU A N 1
ATOM 1718 C CA . GLU A 1 217 ? 4.851 -13.863 -17.666 1.00 90.50 217 GLU A CA 1
ATOM 1719 C C . GLU A 1 217 ? 4.402 -12.729 -18.600 1.00 90.50 217 GLU A C 1
ATOM 1721 O O . GLU A 1 217 ? 5.189 -12.184 -19.374 1.00 90.50 217 GLU A O 1
ATOM 1726 N N . GLU A 1 218 ? 3.122 -12.360 -18.569 1.00 89.94 218 GLU A N 1
ATOM 1727 C CA . GLU A 1 218 ? 2.642 -11.164 -19.257 1.00 89.94 218 GLU A CA 1
ATOM 1728 C C . GLU A 1 218 ? 3.170 -9.897 -18.585 1.00 89.94 218 GLU A C 1
ATOM 1730 O O . GLU A 1 218 ? 3.727 -9.035 -19.265 1.00 89.94 218 GLU A O 1
ATOM 1735 N N . ASN A 1 219 ? 3.085 -9.826 -17.255 1.00 90.81 219 ASN A N 1
ATOM 1736 C CA . ASN A 1 219 ? 3.559 -8.671 -16.506 1.00 90.81 219 ASN A CA 1
ATOM 1737 C C . ASN A 1 219 ? 5.066 -8.442 -16.672 1.00 90.81 219 ASN A C 1
ATOM 1739 O O . ASN A 1 219 ? 5.509 -7.319 -16.906 1.00 90.81 219 ASN A O 1
ATOM 1743 N N . LYS A 1 220 ? 5.857 -9.520 -16.632 1.00 91.06 220 LYS A N 1
ATOM 1744 C CA . LYS A 1 220 ? 7.314 -9.472 -16.832 1.00 91.06 220 LYS A CA 1
ATOM 1745 C C . LYS A 1 220 ? 7.707 -8.896 -18.192 1.00 91.06 220 LYS A C 1
ATOM 1747 O O . LYS A 1 220 ? 8.698 -8.187 -18.295 1.00 91.06 220 LYS A O 1
ATOM 1752 N N . ARG A 1 221 ? 6.923 -9.160 -19.243 1.00 90.19 221 ARG A N 1
ATOM 1753 C CA . ARG A 1 221 ? 7.177 -8.619 -20.590 1.00 90.19 221 ARG A CA 1
ATOM 1754 C C . ARG A 1 221 ? 6.793 -7.146 -20.724 1.00 90.19 221 ARG A C 1
ATOM 1756 O O . ARG A 1 221 ? 7.342 -6.460 -21.580 1.00 90.19 221 ARG A O 1
ATOM 1763 N N . ALA A 1 222 ? 5.861 -6.657 -19.907 1.00 91.75 222 ALA A N 1
ATOM 1764 C CA . ALA A 1 222 ? 5.323 -5.303 -20.034 1.00 91.75 222 ALA A CA 1
ATOM 1765 C C . ALA A 1 222 ? 6.339 -4.196 -19.699 1.00 91.75 222 ALA A C 1
ATOM 1767 O O . ALA A 1 222 ? 6.211 -3.081 -20.215 1.00 91.75 222 ALA A O 1
ATOM 1768 N N . ILE A 1 223 ? 7.353 -4.511 -18.884 1.00 91.75 223 ILE A N 1
ATOM 1769 C CA . ILE A 1 223 ? 8.392 -3.553 -18.492 1.00 91.75 223 ILE A CA 1
ATOM 1770 C C . ILE A 1 223 ? 9.463 -3.352 -19.562 1.00 91.75 223 ILE A C 1
ATOM 1772 O O . ILE A 1 223 ? 10.126 -2.315 -19.576 1.00 91.75 223 ILE A O 1
ATOM 1776 N N . SER A 1 224 ? 9.639 -4.300 -20.485 1.00 89.88 224 SER A N 1
ATOM 1777 C CA . SER A 1 224 ? 10.662 -4.203 -21.526 1.00 89.88 224 SER A CA 1
ATOM 1778 C C . SER A 1 224 ? 10.464 -2.953 -22.395 1.00 89.88 224 SER A C 1
ATOM 1780 O O . SER A 1 224 ? 9.362 -2.671 -22.865 1.00 89.88 224 SER A O 1
ATOM 1782 N N . GLY A 1 225 ? 11.541 -2.193 -22.615 1.00 86.25 225 GLY A N 1
ATOM 1783 C CA . GLY A 1 225 ? 11.504 -0.945 -23.390 1.00 86.25 225 GLY A CA 1
ATOM 1784 C C . GLY A 1 225 ? 10.900 0.254 -22.647 1.00 86.25 225 GLY A C 1
ATOM 1785 O O . GLY A 1 225 ? 10.581 1.264 -23.274 1.00 86.25 225 GLY A O 1
ATOM 1786 N N . THR A 1 226 ? 10.717 0.160 -21.328 1.00 87.81 226 THR A N 1
ATOM 1787 C CA . THR A 1 226 ? 10.309 1.289 -20.479 1.00 87.81 226 THR A CA 1
ATOM 1788 C C . THR A 1 226 ? 11.494 1.924 -19.774 1.00 87.81 226 THR A C 1
ATOM 1790 O O . THR A 1 226 ? 12.533 1.298 -19.606 1.00 87.81 226 THR A O 1
ATOM 1793 N N . ALA A 1 227 ? 11.311 3.152 -19.286 1.00 86.69 227 ALA A N 1
ATOM 1794 C CA . ALA A 1 227 ? 12.333 3.842 -18.502 1.00 86.69 227 ALA A CA 1
ATOM 1795 C C . ALA A 1 227 ? 12.690 3.126 -17.181 1.00 86.69 227 ALA A C 1
ATOM 1797 O O . ALA A 1 227 ? 13.771 3.355 -16.650 1.00 86.69 227 ALA A O 1
ATOM 1798 N N . GLY A 1 228 ? 11.803 2.269 -16.657 1.00 85.50 228 GLY A N 1
ATOM 1799 C CA . GLY A 1 228 ? 12.045 1.486 -15.442 1.00 85.50 228 GLY A CA 1
ATOM 1800 C C . GLY A 1 228 ? 12.751 0.143 -15.677 1.00 85.50 228 GLY A C 1
ATOM 1801 O O . GLY A 1 228 ? 13.100 -0.534 -14.704 1.00 85.50 228 GLY A O 1
ATOM 1802 N N . ALA A 1 229 ? 12.945 -0.267 -16.935 1.00 89.31 229 ALA A N 1
ATOM 1803 C CA . ALA A 1 229 ? 13.584 -1.534 -17.285 1.00 89.31 229 ALA A CA 1
ATOM 1804 C C . ALA A 1 229 ? 15.074 -1.540 -16.920 1.00 89.31 229 ALA A C 1
ATOM 1806 O O . ALA A 1 229 ? 15.760 -0.531 -17.082 1.00 89.31 229 ALA A O 1
ATOM 1807 N N . ILE A 1 230 ? 15.584 -2.689 -16.474 1.00 86.94 230 ILE A N 1
ATOM 1808 C CA . ILE A 1 230 ? 17.029 -2.911 -16.391 1.00 86.94 230 ILE A CA 1
ATOM 1809 C C . ILE A 1 230 ? 17.487 -3.460 -17.743 1.00 86.94 230 ILE A C 1
ATOM 1811 O O . ILE A 1 230 ? 17.149 -4.585 -18.113 1.00 86.94 230 ILE A O 1
ATOM 1815 N N . GLU A 1 231 ? 18.222 -2.647 -18.499 1.00 77.44 231 GLU A N 1
ATOM 1816 C CA . GLU A 1 231 ? 18.841 -3.085 -19.751 1.00 77.44 231 GLU A CA 1
ATOM 1817 C C . GLU A 1 231 ? 20.094 -3.942 -19.466 1.00 77.44 231 GLU A C 1
ATOM 1819 O O . GLU A 1 231 ? 20.802 -3.663 -18.493 1.00 77.44 231 GLU A O 1
ATOM 1824 N N . PRO A 1 232 ? 20.351 -4.992 -20.271 1.00 62.00 232 PRO A N 1
ATOM 1825 C CA . PRO A 1 232 ? 21.524 -5.857 -20.131 1.00 62.00 232 PRO A CA 1
ATOM 1826 C C . PRO A 1 232 ? 22.858 -5.174 -20.474 1.00 62.00 232 PRO A C 1
ATOM 1828 O O . PRO A 1 232 ? 22.870 -4.247 -21.316 1.00 62.00 232 PRO A O 1
#

Foldseek 3Di:
DPPDDDDDPVLQVLLCVQLVPDPVLDDNDCPPPDLVVVVVNVVVSLVSCQARQKQWQLCLQLPLVLDDDLPPVCCSVDSYDADDFDWDFDAGPNDTDTRGDHFDADDPPWDWDWDDPDPPDDTDTGYTDDPDDDDSVNVNVRRCCCRPPPPRLSNQWTKIKGWAFDDDDPPPPDQSPDDPHDGDDMQIRTLCVSHNDQALVVVQVCCCRRNVDHRDPSSSVRNPPGSSHRDD

Organism: NCBI:txid307937

Sequence (232 aa):
MADRLRYDDPQLEEYFDRIALPASSRICDITGLAPDAQLQFLLRLQEQQLVNVPFENLTLHYSWHRVVDTNADHVLATSYGGLTHCLNIVTVRGEPYAVDVGFGSRCPRVWIYEYRASDGVDWVPQHCFMDSEFLPEDICVMNLTPAQSPSSFFTYKVVCVMFTTGEADHEGEVTSQGNNGAIDGILVIDGNTFKVFKAEDERLEALTRYFGIVLTEENKRAISGTAGAIEP

Secondary structure (DSSP, 8-state):
--------HHHHHHHHHHTT--GGG--S--TTS-HHHHHHHHHHHHHHHHHHS-EE-THHHH-SS------HHHHHH-SS---S---EEEEETTEEEEE-SS-----SS-EEEEE-SSTTSPPEEEEEE-S----HHHHHHHHHHHHH-TTSGGGTS-EEEEEEES---TTT--------PPEEEEEEEETTSSS--SSHHHHHHHHHHHH-----HHHHHHTTTSTT----

pLDDT: mean 77.55, std 15.49, range [29.73, 94.62]

InterPro domains:
  IPR001447 Arylamine N-acetyltransferase [PTHR11786] (110-223)
  IPR038765 Papain-like cysteine peptidase superfamily [SSF54001] (7-226)
  IPR053710 Arylamine N-acetyltransferase domain-containing protein [G3DSA:3.30.2140.20] (78-107)
  IPR053710 Arylamine N-acetyltransferase domain-containing protein [G3DSA:3.30.2140.20] (108-225)

Radius of gyration: 18.73 Å; chains: 1; bounding box: 48×41×49 Å